Protein AF-A0A497B4B5-F1 (afdb_monomer_lite)

Sequence (231 aa):
MVVVGILRQAQDRSLQPRTARPHSEQTLSSDTMWLGFASYEYMESHELTSSRLVHLLVVPADGRKDELDAWLEESLASAQTNVTTYDVEYREHQEIVRGLVLGFSVVGCITAIVAAIAMATLNYIFFTQRREEFGILHAVGRSRLWLILRTMKETGSMITVAWLAGAVICCIGLICFQTLVFAPKGLSLNFFNPVPWALTFLIPLAVVVTSTGTIGRMLSRLDPVSIVERR

Foldseek 3Di:
DKWKDFDPPDPDDDDDDDDDDDDPPPPPDPPDRDIDIDDPVVCVVPPPPPPDDTGGDDDDDPPCLVVVLVCCCPPPDDPVDDDDHPVVVVVVVVVVVVVVLVVLLVVLVVLLVVLLVVLLVVLVVVCVVCVVVVLVVVVVVDDPVVVLVVVLVVVLVVLVVVLVVVVVVVVVVVVVCCVPPQVVVVHDDDPPPCSVVVSSVVRSVSNSVSNVVSVVVVVVPPDVVVSVVVD

pLDDT: mean 72.35, std 17.32, range [27.59, 93.81]

Secondary structure (DSSP, 8-state):
-EEEEE-----------------------TTS--EEEEEHHHHHHHSTT-----EEE--PPTT-HHHHHHHIIIII-BTTB----HHHHHHHHHHHHHHHHHHHHHHHHHHHHHHHHHHHHHHHHHHHHTHHHHHHHHHTT--HHHHHHHHHHHHHHHHHHHHHHHHHHHHHHHHHHIIIIIGGGT----TT-HHHHHHHHHHHHHHHHHHHHHHHHHHHT--HHHHHTT-

Structure (mmCIF, N/CA/C/O backbone):
data_AF-A0A497B4B5-F1
#
_entry.id   AF-A0A497B4B5-F1
#
loop_
_atom_site.group_PDB
_atom_site.id
_atom_site.type_symbol
_atom_site.label_atom_id
_atom_site.label_alt_id
_atom_site.label_comp_id
_atom_site.label_asym_id
_atom_site.label_entity_id
_atom_site.label_seq_id
_atom_site.pdbx_PDB_ins_code
_atom_site.Cartn_x
_atom_site.Cartn_y
_atom_site.Cartn_z
_atom_site.occupancy
_atom_site.B_iso_or_equiv
_atom_site.auth_seq_id
_atom_site.auth_comp_id
_atom_site.auth_asym_id
_atom_site.auth_atom_id
_atom_site.pdbx_PDB_model_num
ATOM 1 N N . MET A 1 1 ? 26.518 -6.499 -33.830 1.00 38.16 1 MET A N 1
ATOM 2 C CA . MET A 1 1 ? 26.055 -5.319 -33.069 1.00 38.16 1 MET A CA 1
ATOM 3 C C . MET A 1 1 ? 24.823 -4.792 -33.790 1.00 38.16 1 MET A C 1
ATOM 5 O O . MET A 1 1 ? 24.913 -4.588 -34.993 1.00 38.16 1 MET A O 1
ATOM 9 N N . VAL A 1 2 ? 23.660 -4.727 -33.139 1.00 27.59 2 VAL A N 1
ATOM 10 C CA . VAL A 1 2 ? 22.391 -4.379 -33.807 1.00 27.59 2 VAL A CA 1
ATOM 11 C C . VAL A 1 2 ? 22.072 -2.924 -33.486 1.00 27.59 2 VAL A C 1
ATOM 13 O O . VAL A 1 2 ? 21.901 -2.584 -32.319 1.00 27.59 2 VAL A O 1
ATOM 16 N N . VAL A 1 3 ? 22.022 -2.057 -34.499 1.00 38.12 3 VAL A N 1
ATOM 17 C CA . VAL A 1 3 ? 21.727 -0.633 -34.298 1.00 38.12 3 VAL A CA 1
ATOM 18 C C . VAL A 1 3 ? 20.221 -0.404 -34.399 1.00 38.12 3 VAL A C 1
ATOM 20 O O . VAL A 1 3 ? 19.568 -0.931 -35.304 1.00 38.12 3 VAL A O 1
ATOM 23 N N . VAL A 1 4 ? 19.664 0.362 -33.458 1.00 37.91 4 VAL A N 1
ATOM 24 C CA . VAL A 1 4 ? 18.225 0.637 -33.359 1.00 37.91 4 VAL A CA 1
ATOM 25 C C . VAL A 1 4 ? 17.988 2.116 -33.652 1.00 37.91 4 VAL A C 1
ATOM 27 O O . VAL A 1 4 ? 18.188 2.971 -32.798 1.00 37.91 4 VAL A O 1
ATOM 30 N N . GLY A 1 5 ? 17.542 2.440 -34.863 1.00 37.81 5 GLY A N 1
ATOM 31 C CA . GLY A 1 5 ? 17.155 3.806 -35.221 1.00 37.81 5 GLY A CA 1
ATOM 32 C C . GLY A 1 5 ? 15.659 4.029 -35.006 1.00 37.81 5 GLY A C 1
ATOM 33 O O . GLY A 1 5 ? 14.847 3.461 -35.734 1.00 37.81 5 GLY A O 1
ATOM 34 N N . ILE A 1 6 ? 15.265 4.880 -34.051 1.00 36.69 6 ILE A N 1
ATOM 35 C CA . ILE A 1 6 ? 13.876 5.364 -33.966 1.00 36.69 6 ILE A CA 1
ATOM 36 C C . ILE A 1 6 ? 13.700 6.463 -35.019 1.00 36.69 6 ILE A C 1
ATOM 38 O O . ILE A 1 6 ? 14.088 7.615 -34.821 1.00 36.69 6 ILE A O 1
ATOM 42 N N . LEU A 1 7 ? 13.110 6.112 -36.162 1.00 36.84 7 LEU A N 1
ATOM 43 C CA . LEU A 1 7 ? 12.739 7.075 -37.196 1.00 36.84 7 LEU A CA 1
ATOM 44 C C . LEU A 1 7 ? 11.483 7.841 -36.763 1.00 36.84 7 LEU A C 1
ATOM 46 O O . LEU A 1 7 ? 10.359 7.470 -37.090 1.00 36.84 7 LEU A O 1
ATOM 50 N N . ARG A 1 8 ? 11.665 8.958 -36.051 1.00 34.62 8 ARG A N 1
ATOM 51 C CA . ARG A 1 8 ? 10.618 9.982 -35.952 1.00 34.62 8 ARG A CA 1
ATOM 52 C C . ARG A 1 8 ? 10.699 10.840 -37.208 1.00 34.62 8 ARG A C 1
ATOM 54 O O . ARG A 1 8 ? 11.586 11.681 -37.329 1.00 34.62 8 ARG A O 1
ATOM 61 N N . GLN A 1 9 ? 9.807 10.597 -38.166 1.00 35.56 9 GLN A N 1
ATOM 62 C CA . GLN A 1 9 ? 9.743 11.389 -39.389 1.00 35.56 9 GLN A CA 1
ATOM 63 C C . GLN A 1 9 ? 9.319 12.819 -39.022 1.00 35.56 9 GLN A C 1
ATOM 65 O O . GLN A 1 9 ? 8.149 13.099 -38.768 1.00 35.56 9 GLN A O 1
ATOM 70 N N . ALA A 1 10 ? 10.299 13.717 -38.918 1.00 33.41 10 ALA A N 1
ATOM 71 C CA . ALA A 1 10 ? 10.053 15.142 -38.805 1.00 33.41 10 ALA A CA 1
ATOM 72 C C . ALA A 1 10 ? 9.329 15.586 -40.079 1.00 33.41 10 ALA A C 1
ATOM 74 O O . ALA A 1 10 ? 9.828 15.424 -41.192 1.00 33.41 10 ALA A O 1
ATOM 75 N N . GLN A 1 11 ? 8.113 16.084 -39.891 1.00 39.41 11 GLN A N 1
ATOM 76 C CA . GLN A 1 11 ? 7.273 16.644 -40.932 1.00 39.41 11 GLN A CA 1
ATOM 77 C C . GLN A 1 11 ? 7.898 17.955 -41.411 1.00 39.41 11 GLN A C 1
ATOM 79 O O . GLN A 1 11 ? 7.561 19.023 -40.901 1.00 39.41 11 GLN A O 1
ATOM 84 N N . ASP A 1 12 ? 8.825 17.870 -42.365 1.00 31.39 12 ASP A N 1
ATOM 85 C CA . ASP A 1 12 ? 9.337 19.053 -43.040 1.00 31.39 12 ASP A CA 1
ATOM 86 C C . ASP A 1 12 ? 8.385 19.442 -44.173 1.00 31.39 12 ASP A C 1
ATOM 88 O O . ASP A 1 12 ? 8.106 18.697 -45.117 1.00 31.39 12 ASP A O 1
ATOM 92 N N . ARG A 1 13 ? 7.792 20.615 -43.997 1.00 41.09 13 ARG A N 1
ATOM 93 C CA . ARG A 1 13 ? 6.735 21.173 -44.824 1.00 41.09 13 ARG A CA 1
ATOM 94 C C . ARG A 1 13 ? 7.384 22.189 -45.750 1.00 41.09 13 ARG A C 1
ATOM 96 O O . ARG A 1 13 ? 7.339 23.366 -45.428 1.00 41.09 13 ARG A O 1
ATOM 103 N N . SER A 1 14 ? 7.963 21.769 -46.877 1.00 34.44 14 SER A N 1
ATOM 104 C CA . SER A 1 14 ? 8.030 22.571 -48.119 1.00 34.44 14 SER A CA 1
ATOM 105 C C . SER A 1 14 ? 8.940 21.953 -49.191 1.00 34.44 14 SER A C 1
ATOM 107 O O . SER A 1 14 ? 10.155 22.019 -49.094 1.00 34.44 14 SER A O 1
ATOM 109 N N . LEU A 1 15 ? 8.335 21.415 -50.258 1.00 33.16 15 LEU A N 1
ATOM 110 C CA . LEU A 1 15 ? 8.570 21.746 -51.680 1.00 33.16 15 LEU A CA 1
ATOM 111 C C . LEU A 1 15 ? 8.181 20.568 -52.590 1.00 33.16 15 LEU A C 1
ATOM 113 O O . LEU A 1 15 ? 8.332 19.399 -52.258 1.00 33.16 15 LEU A O 1
ATOM 117 N N . GLN A 1 16 ? 7.567 20.927 -53.711 1.00 36.34 16 GLN A N 1
ATOM 118 C CA . GLN A 1 16 ? 6.648 20.124 -54.518 1.00 36.34 16 GLN A CA 1
ATOM 119 C C . GLN A 1 16 ? 7.358 19.501 -55.759 1.00 36.34 16 GLN A C 1
ATOM 121 O O . GLN A 1 16 ? 8.578 19.593 -55.870 1.00 36.34 16 GLN A O 1
ATOM 126 N N . PRO A 1 17 ? 6.649 18.808 -56.672 1.00 40.41 17 PRO A N 1
ATOM 127 C CA . PRO A 1 17 ? 6.815 17.389 -56.971 1.00 40.41 17 PRO A CA 1
ATOM 128 C C . PRO A 1 17 ? 7.736 17.102 -58.172 1.00 40.41 17 PRO A C 1
ATOM 130 O O . PRO A 1 17 ? 7.763 17.847 -59.151 1.00 40.41 17 PRO A O 1
ATOM 133 N N . ARG A 1 18 ? 8.407 15.943 -58.167 1.00 31.89 18 ARG A N 1
ATOM 134 C CA . ARG A 1 18 ? 9.009 15.372 -59.381 1.00 31.89 18 ARG A CA 1
ATOM 135 C C . ARG A 1 18 ? 8.320 14.052 -59.712 1.00 31.89 18 ARG A C 1
ATOM 137 O O . ARG A 1 18 ? 8.337 13.106 -58.938 1.00 31.89 18 ARG A O 1
ATOM 144 N N . THR A 1 19 ? 7.671 14.043 -60.868 1.00 43.50 19 THR A N 1
ATOM 145 C CA . THR A 1 19 ? 6.906 12.946 -61.465 1.00 43.50 19 THR A CA 1
ATOM 146 C C . THR A 1 19 ? 7.701 11.638 -61.530 1.00 43.50 19 THR A C 1
ATOM 148 O O . THR A 1 19 ? 8.627 11.530 -62.336 1.00 43.50 19 THR A O 1
ATOM 151 N N . ALA A 1 20 ? 7.302 10.627 -60.754 1.00 34.09 20 ALA A N 1
ATOM 152 C CA . ALA A 1 20 ? 7.687 9.234 -60.974 1.00 34.09 20 ALA A CA 1
ATOM 153 C C . ALA A 1 20 ? 6.621 8.264 -60.418 1.00 34.09 20 ALA A C 1
ATOM 155 O O . ALA A 1 20 ? 6.165 8.411 -59.296 1.00 34.09 20 ALA A O 1
ATOM 156 N N . ARG A 1 21 ? 6.229 7.337 -61.303 1.00 32.56 21 ARG A N 1
ATOM 157 C CA . ARG A 1 21 ? 5.388 6.117 -61.244 1.00 32.56 21 ARG A CA 1
ATOM 158 C C . ARG A 1 21 ? 4.720 5.681 -59.917 1.00 32.56 21 ARG A C 1
ATOM 160 O O . ARG A 1 21 ? 5.359 5.700 -58.874 1.00 32.56 21 ARG A O 1
ATOM 167 N N . PRO A 1 22 ? 3.490 5.120 -59.983 1.00 31.25 22 PRO A N 1
ATOM 168 C CA . PRO A 1 22 ? 2.760 4.647 -58.816 1.00 31.25 22 PRO A CA 1
ATOM 169 C C . PRO A 1 22 ? 3.276 3.262 -58.414 1.00 31.25 22 PRO A C 1
ATOM 171 O O . PRO A 1 22 ? 2.700 2.238 -58.778 1.00 31.25 22 PRO A O 1
ATOM 174 N N . HIS A 1 23 ? 4.378 3.210 -57.672 1.00 36.00 23 HIS A N 1
ATOM 175 C CA . HIS A 1 23 ? 4.516 2.127 -56.710 1.00 36.00 23 HIS A CA 1
ATOM 176 C C . HIS A 1 23 ? 3.705 2.526 -55.487 1.00 36.00 23 HIS A C 1
ATOM 178 O O . HIS A 1 23 ? 3.762 3.666 -55.038 1.00 36.00 23 HIS A O 1
ATOM 184 N N . SER A 1 24 ? 2.871 1.602 -55.030 1.00 34.31 24 SER A N 1
ATOM 185 C CA . SER A 1 24 ? 2.049 1.699 -53.835 1.00 34.31 24 SER A CA 1
ATOM 186 C C . SER A 1 24 ? 2.930 1.928 -52.606 1.00 34.31 24 SER A C 1
ATOM 188 O O . SER A 1 24 ? 3.231 0.994 -51.867 1.00 34.31 24 SER A O 1
ATOM 190 N N . GLU A 1 25 ? 3.371 3.164 -52.402 1.00 37.56 25 GLU A N 1
ATOM 191 C CA . GLU A 1 25 ? 3.880 3.618 -51.122 1.00 37.56 25 GLU A CA 1
ATOM 192 C C . GLU A 1 25 ? 2.676 3.647 -50.191 1.00 37.56 25 GLU A C 1
ATOM 194 O O . GLU A 1 25 ? 1.845 4.556 -50.213 1.00 37.56 25 GLU A O 1
ATOM 199 N N . GLN A 1 26 ? 2.538 2.571 -49.417 1.00 40.19 26 GLN A N 1
ATOM 200 C CA . GLN A 1 26 ? 1.780 2.604 -48.183 1.00 40.19 26 GLN A CA 1
ATOM 201 C C . GLN A 1 26 ? 2.354 3.764 -47.374 1.00 40.19 26 GLN A C 1
ATOM 203 O O . GLN A 1 26 ? 3.423 3.647 -46.782 1.00 40.19 26 GLN A O 1
ATOM 208 N N . THR A 1 27 ? 1.672 4.906 -47.398 1.00 39.84 27 THR A N 1
ATOM 209 C CA . THR A 1 27 ? 1.919 6.003 -46.472 1.00 39.84 27 THR A CA 1
ATOM 210 C C . THR A 1 27 ? 1.763 5.424 -45.074 1.00 39.84 27 THR A C 1
ATOM 212 O O . THR A 1 27 ? 0.648 5.133 -44.636 1.00 39.84 27 THR A O 1
ATOM 215 N N . LEU A 1 28 ? 2.902 5.147 -44.441 1.00 48.19 28 LEU A N 1
ATOM 216 C CA . LEU A 1 28 ? 2.999 4.533 -43.128 1.00 48.19 28 LEU A CA 1
ATOM 217 C C . LEU A 1 28 ? 2.221 5.412 -42.149 1.00 48.19 28 LEU A C 1
ATOM 219 O O . LEU A 1 28 ? 2.520 6.593 -41.985 1.00 48.19 28 LEU A O 1
ATOM 223 N N . SER A 1 29 ? 1.177 4.833 -41.555 1.00 43.72 29 SER A N 1
ATOM 224 C CA . SER A 1 29 ? 0.346 5.496 -40.556 1.00 43.72 29 SER A CA 1
ATOM 225 C C . SER A 1 29 ? 1.224 6.031 -39.426 1.00 43.72 29 SER A C 1
ATOM 227 O O . SER A 1 29 ? 2.002 5.282 -38.832 1.00 43.72 29 SER A O 1
ATOM 229 N N . SER A 1 30 ? 1.064 7.316 -39.108 1.00 52.69 30 SER A N 1
ATOM 230 C CA . SER A 1 30 ? 1.748 8.025 -38.018 1.00 52.69 30 SER A CA 1
ATOM 231 C C . SER A 1 30 ? 1.469 7.432 -36.631 1.00 52.69 30 SER A C 1
ATOM 233 O O . SER A 1 30 ? 2.117 7.816 -35.661 1.00 52.69 30 SER A O 1
ATOM 235 N N . ASP A 1 31 ? 0.485 6.536 -36.539 1.00 52.41 31 ASP A N 1
ATOM 236 C CA . ASP A 1 31 ? -0.000 5.920 -35.303 1.00 52.41 31 ASP A CA 1
ATOM 237 C C . ASP A 1 31 ? 0.703 4.587 -34.980 1.00 52.41 31 ASP A C 1
ATOM 239 O O . ASP A 1 31 ? 0.439 3.950 -33.965 1.00 52.41 31 ASP A O 1
ATOM 243 N N . THR A 1 32 ? 1.610 4.128 -35.848 1.00 53.66 32 THR A N 1
ATOM 244 C CA . THR A 1 32 ? 2.363 2.882 -35.657 1.00 53.66 32 THR A CA 1
ATOM 245 C C . THR A 1 32 ? 3.840 3.206 -35.465 1.00 53.66 32 THR A C 1
ATOM 247 O O . THR A 1 32 ? 4.477 3.797 -36.333 1.00 53.66 32 THR A O 1
ATOM 250 N N . MET A 1 33 ? 4.399 2.848 -34.307 1.00 51.53 33 MET A N 1
ATOM 251 C CA . MET A 1 33 ? 5.832 2.988 -34.048 1.00 51.53 33 MET A CA 1
ATOM 252 C C . MET A 1 33 ? 6.587 1.926 -34.854 1.00 51.53 33 MET A C 1
ATOM 254 O O . MET A 1 33 ? 6.496 0.735 -34.562 1.00 51.53 33 MET A O 1
ATOM 258 N N . TRP A 1 34 ? 7.320 2.356 -35.879 1.00 60.38 34 TRP A N 1
ATOM 259 C CA . TRP A 1 34 ? 8.131 1.471 -36.712 1.00 60.38 34 TRP A CA 1
ATOM 260 C C . TRP A 1 34 ? 9.546 1.385 -36.142 1.00 60.38 34 TRP A C 1
ATOM 262 O O . TRP A 1 34 ? 10.266 2.383 -36.084 1.00 60.38 34 TRP A O 1
ATOM 272 N N . LEU A 1 35 ? 9.935 0.187 -35.704 1.00 66.56 35 LEU A N 1
ATOM 273 C CA . LEU A 1 35 ? 11.291 -0.108 -35.256 1.00 66.56 35 LEU A CA 1
ATOM 274 C C . LEU A 1 35 ? 12.086 -0.674 -36.437 1.00 66.56 35 LEU A C 1
ATOM 276 O O . LEU A 1 35 ? 11.752 -1.739 -36.957 1.00 66.56 35 LEU A O 1
ATOM 280 N N . GLY A 1 36 ? 13.113 0.053 -36.875 1.00 68.44 36 GLY A N 1
ATOM 281 C CA . GLY A 1 36 ? 14.021 -0.381 -37.932 1.00 68.44 36 GLY A CA 1
ATOM 282 C C . GLY A 1 36 ? 15.353 -0.841 -37.351 1.00 68.44 36 GLY A C 1
ATOM 283 O O . GLY A 1 36 ? 15.940 -0.146 -36.521 1.00 68.44 36 GLY A O 1
ATOM 284 N N . PHE A 1 37 ? 15.837 -1.994 -37.809 1.00 70.12 37 PHE A N 1
ATOM 285 C CA . PHE A 1 37 ? 17.176 -2.476 -37.490 1.00 70.12 37 PHE A CA 1
ATOM 286 C C . PHE A 1 37 ? 18.086 -2.266 -38.691 1.00 70.12 37 PHE A C 1
ATOM 288 O O . PHE A 1 37 ? 17.753 -2.670 -39.806 1.00 70.12 37 PHE A O 1
ATOM 295 N N . ALA A 1 38 ? 19.242 -1.661 -38.449 1.00 73.06 38 ALA A N 1
ATOM 296 C CA . ALA A 1 38 ? 20.308 -1.556 -39.431 1.00 73.06 38 ALA A CA 1
ATOM 297 C C . ALA A 1 38 ? 21.587 -2.158 -38.847 1.00 73.06 38 ALA A C 1
ATOM 299 O O . ALA A 1 38 ? 21.824 -2.109 -37.635 1.00 73.06 38 ALA A O 1
ATOM 300 N N . SER A 1 39 ? 22.403 -2.761 -39.711 1.00 71.69 39 SER A N 1
ATOM 301 C CA . SER A 1 39 ? 23.728 -3.201 -39.295 1.00 71.69 39 SER A CA 1
ATOM 302 C C . SER A 1 39 ? 24.631 -1.985 -39.099 1.00 71.69 39 SER A C 1
ATOM 304 O O . SER A 1 39 ? 24.426 -0.932 -39.712 1.00 71.69 39 SER A O 1
ATOM 306 N N . TYR A 1 40 ? 25.631 -2.127 -38.233 1.00 71.81 40 TYR A N 1
ATOM 307 C CA . TYR A 1 40 ? 26.586 -1.053 -37.984 1.00 71.81 40 TYR A CA 1
ATOM 308 C C . TYR A 1 40 ? 27.345 -0.683 -39.265 1.00 71.81 40 TYR A C 1
ATOM 310 O O . TYR A 1 40 ? 27.465 0.492 -39.592 1.00 71.81 40 TYR A O 1
ATOM 318 N N . GLU A 1 41 ? 27.748 -1.686 -40.044 1.00 77.75 41 GLU A N 1
ATOM 319 C CA . GLU A 1 41 ? 28.496 -1.525 -41.295 1.00 77.75 41 GLU A CA 1
ATOM 320 C C . GLU A 1 41 ? 27.679 -0.768 -42.354 1.00 77.75 41 GLU A C 1
ATOM 322 O O . GLU A 1 41 ? 28.213 0.016 -43.142 1.00 77.75 41 GLU A O 1
ATOM 327 N N . TYR A 1 42 ? 26.357 -0.973 -42.370 1.00 77.62 42 TYR A N 1
ATOM 328 C CA . TYR A 1 42 ? 25.458 -0.230 -43.247 1.00 77.62 42 TYR A CA 1
ATOM 329 C C . TYR A 1 42 ? 25.392 1.249 -42.855 1.00 77.62 42 TYR A C 1
ATOM 331 O O . TYR A 1 42 ? 25.508 2.125 -43.712 1.00 77.62 42 TYR A O 1
ATOM 339 N N . MET A 1 43 ? 25.256 1.535 -41.559 1.00 75.56 43 MET A N 1
ATOM 340 C CA . MET A 1 43 ? 25.214 2.912 -41.062 1.00 75.56 43 MET A CA 1
ATOM 341 C C . MET A 1 43 ? 26.541 3.639 -41.258 1.00 75.56 43 MET A C 1
ATOM 343 O O . MET A 1 43 ? 26.552 4.798 -41.668 1.00 75.56 43 MET A O 1
ATOM 347 N N . GLU A 1 44 ? 27.651 2.947 -41.027 1.00 75.00 44 GLU A N 1
ATOM 348 C CA . GLU A 1 44 ? 28.990 3.469 -41.274 1.00 75.00 44 GLU A CA 1
ATOM 349 C C . GLU A 1 44 ? 29.205 3.772 -42.765 1.00 75.00 44 GLU A C 1
ATOM 351 O O . GLU A 1 44 ? 29.748 4.805 -43.126 1.00 75.00 44 GLU A O 1
ATOM 356 N N . SER A 1 45 ? 28.725 2.932 -43.680 1.00 77.38 45 SER A N 1
ATOM 357 C CA . SER A 1 45 ? 28.932 3.186 -45.113 1.00 77.38 45 SER A CA 1
ATOM 358 C C . SER A 1 45 ? 28.006 4.252 -45.715 1.00 77.38 45 SER A C 1
ATOM 360 O O . SER A 1 45 ? 28.390 4.880 -46.702 1.00 77.38 45 SER A O 1
ATOM 362 N N . HIS A 1 46 ? 26.808 4.465 -45.158 1.00 73.06 46 HIS A N 1
ATOM 363 C CA . HIS A 1 46 ? 25.765 5.275 -45.812 1.00 73.06 46 HIS A CA 1
ATOM 364 C C . HIS A 1 46 ? 25.285 6.500 -45.019 1.00 73.06 46 HIS A C 1
ATOM 366 O O . HIS A 1 46 ? 24.762 7.430 -45.626 1.00 73.06 46 HIS A O 1
ATOM 372 N N . GLU A 1 47 ? 25.459 6.545 -43.695 1.00 68.19 47 GLU A N 1
ATOM 373 C CA . GLU A 1 47 ? 24.813 7.553 -42.832 1.00 68.19 47 GLU A CA 1
ATOM 374 C C . GLU A 1 47 ? 25.806 8.403 -42.011 1.00 68.19 47 GLU A C 1
ATOM 376 O O . GLU A 1 47 ? 25.379 9.261 -41.241 1.00 68.19 47 GLU A O 1
ATOM 381 N N . LEU A 1 48 ? 27.127 8.253 -42.201 1.00 58.28 48 LEU A N 1
ATOM 382 C CA . LEU A 1 48 ? 28.165 8.980 -41.436 1.00 58.28 48 LEU A CA 1
ATOM 383 C C . LEU A 1 48 ? 28.077 10.517 -41.496 1.00 58.28 48 LEU A C 1
ATOM 385 O O . LEU A 1 48 ? 28.623 11.196 -40.630 1.00 58.28 48 LEU A O 1
ATOM 389 N N . THR A 1 49 ? 27.423 11.086 -42.512 1.00 56.72 49 THR A N 1
ATOM 390 C CA . THR A 1 49 ? 27.263 12.547 -42.684 1.00 56.72 49 THR A CA 1
ATOM 391 C C . THR A 1 49 ? 25.895 13.071 -42.247 1.00 56.72 49 THR A C 1
ATOM 393 O O . THR A 1 49 ? 25.650 14.277 -42.286 1.00 56.72 49 THR A O 1
ATOM 396 N N . SER A 1 50 ? 25.000 12.189 -41.806 1.00 59.78 50 SER A N 1
ATOM 397 C CA . SER A 1 50 ? 23.657 12.542 -41.361 1.00 59.78 50 SER A CA 1
ATOM 398 C C . SER A 1 50 ? 23.713 13.012 -39.906 1.00 59.78 50 SER A C 1
ATOM 400 O O . SER A 1 50 ? 24.061 12.245 -39.013 1.00 59.78 50 SER A O 1
ATOM 402 N N . SER A 1 51 ? 23.361 14.271 -39.625 1.00 58.59 51 SER A N 1
ATOM 403 C CA . SER A 1 51 ? 23.329 14.840 -38.260 1.00 58.59 51 SER A CA 1
ATOM 404 C C . SER A 1 51 ? 22.161 14.313 -37.405 1.00 58.59 51 SER A C 1
ATOM 406 O O . SER A 1 51 ? 21.542 15.060 -36.646 1.00 58.59 51 SER A O 1
ATOM 408 N N . ARG A 1 52 ? 21.793 13.038 -37.565 1.00 64.69 52 ARG A N 1
ATOM 409 C CA . ARG A 1 52 ? 20.688 12.406 -36.842 1.00 64.69 52 ARG A CA 1
ATOM 410 C C . ARG A 1 52 ? 21.191 11.774 -35.552 1.00 64.69 52 ARG A C 1
ATOM 412 O O . ARG A 1 52 ? 22.250 11.161 -35.508 1.00 64.69 52 ARG A O 1
ATOM 419 N N . LEU A 1 53 ? 20.380 11.892 -34.505 1.00 61.53 53 LEU A N 1
ATOM 420 C CA . LEU A 1 53 ? 20.560 11.158 -33.256 1.00 61.53 53 LEU A CA 1
ATOM 421 C C . LEU A 1 53 ? 20.435 9.653 -33.532 1.00 61.53 53 LEU A C 1
ATOM 423 O O . LEU A 1 53 ? 19.345 9.156 -33.820 1.00 61.53 53 LEU A O 1
ATOM 427 N N . VAL A 1 54 ? 21.554 8.937 -33.447 1.00 69.06 54 VAL A N 1
ATOM 428 C CA . VAL A 1 54 ? 21.602 7.476 -33.558 1.00 69.06 54 VAL A CA 1
ATOM 429 C C . VAL A 1 54 ? 21.517 6.875 -32.162 1.00 69.06 54 VAL A C 1
ATOM 431 O O . VAL A 1 54 ? 22.265 7.272 -31.274 1.00 69.06 54 VAL A O 1
ATOM 434 N N . HIS A 1 55 ? 20.621 5.907 -31.975 1.00 72.44 55 HIS A N 1
ATOM 435 C CA . HIS A 1 55 ? 20.585 5.095 -30.762 1.00 72.44 55 HIS A CA 1
ATOM 436 C C . HIS A 1 55 ? 21.241 3.745 -31.065 1.00 72.44 55 HIS A C 1
ATOM 438 O O . HIS A 1 55 ? 20.906 3.072 -32.043 1.00 72.44 55 HIS A O 1
ATOM 444 N N . LEU A 1 56 ? 22.211 3.355 -30.244 1.00 74.50 56 LEU A N 1
ATOM 445 C CA . LEU A 1 56 ? 22.929 2.098 -30.403 1.00 74.50 56 LEU A CA 1
ATOM 446 C C . LEU A 1 56 ? 22.569 1.160 -29.256 1.00 74.50 56 LEU A C 1
ATOM 448 O O . LEU A 1 56 ? 22.773 1.498 -28.095 1.00 74.50 56 LEU A O 1
ATOM 452 N N . LEU A 1 57 ? 22.062 -0.028 -29.591 1.00 81.69 57 LEU A N 1
ATOM 453 C CA . LEU A 1 57 ? 21.866 -1.095 -28.621 1.00 81.69 57 LEU A CA 1
ATOM 454 C C . LEU A 1 57 ? 23.101 -1.998 -28.630 1.00 81.69 57 LEU A C 1
ATOM 456 O O . LEU A 1 57 ? 23.377 -2.698 -29.609 1.00 81.69 57 LEU A O 1
ATOM 460 N N . VAL A 1 58 ? 23.848 -1.986 -27.531 1.00 82.25 58 VAL A N 1
ATOM 461 C CA . VAL A 1 58 ? 25.017 -2.849 -27.349 1.00 82.25 58 VAL A CA 1
ATOM 462 C C . VAL A 1 58 ? 24.625 -4.001 -26.432 1.00 82.25 58 VAL A C 1
ATOM 464 O O . VAL A 1 58 ? 24.050 -3.788 -25.370 1.00 82.25 58 VAL A O 1
ATOM 467 N N . VAL A 1 59 ? 24.910 -5.230 -26.860 1.00 83.88 59 VAL A N 1
ATOM 468 C CA . VAL A 1 59 ? 24.644 -6.443 -26.078 1.00 83.88 59 VAL A CA 1
ATOM 469 C C . VAL A 1 59 ? 25.990 -7.061 -25.696 1.00 83.88 59 VAL A C 1
ATOM 471 O O . VAL A 1 59 ? 26.784 -7.342 -26.602 1.00 83.88 59 VAL A O 1
ATOM 474 N N . PRO A 1 60 ? 26.280 -7.255 -24.397 1.00 86.38 60 PRO A N 1
ATOM 475 C CA . PRO A 1 60 ? 27.523 -7.878 -23.961 1.00 86.38 60 PRO A CA 1
ATOM 476 C C . PRO A 1 60 ? 27.578 -9.351 -24.371 1.00 86.38 60 PRO A C 1
ATOM 478 O O . PRO A 1 60 ? 26.555 -10.020 -24.497 1.00 86.38 60 PRO A O 1
ATOM 481 N N . ALA A 1 61 ? 28.795 -9.871 -24.539 1.00 86.94 61 ALA A N 1
ATOM 482 C CA . ALA A 1 61 ? 28.989 -11.318 -24.585 1.00 86.94 61 ALA A CA 1
ATOM 483 C C . ALA A 1 61 ? 28.787 -11.916 -23.184 1.00 86.94 61 ALA A C 1
ATOM 485 O O . ALA A 1 61 ? 29.005 -11.223 -22.184 1.00 86.94 61 ALA A O 1
ATOM 486 N N . ASP A 1 62 ? 28.411 -13.194 -23.127 1.00 85.94 62 ASP A N 1
ATOM 487 C CA . ASP A 1 62 ? 28.081 -13.892 -21.883 1.00 85.94 62 ASP A CA 1
ATOM 488 C C . ASP A 1 62 ? 29.127 -13.651 -20.782 1.00 85.94 62 ASP A C 1
ATOM 490 O O . ASP A 1 62 ? 30.326 -13.857 -20.975 1.00 85.94 62 ASP A O 1
ATOM 494 N N . GLY A 1 63 ? 28.659 -13.179 -19.623 1.00 86.19 63 GLY A N 1
ATOM 495 C CA . GLY A 1 63 ? 29.484 -12.948 -18.433 1.00 86.19 63 GLY A CA 1
ATOM 496 C C . GLY A 1 63 ? 30.332 -11.671 -18.421 1.00 86.19 63 GLY A C 1
ATOM 497 O O . GLY A 1 63 ? 30.974 -11.416 -17.410 1.00 86.19 63 GLY A O 1
ATOM 498 N N . ARG A 1 64 ? 30.326 -10.845 -19.479 1.00 89.25 64 ARG A N 1
ATOM 499 C CA . ARG A 1 64 ? 31.134 -9.603 -19.563 1.00 89.25 64 ARG A CA 1
ATOM 500 C C . ARG A 1 64 ? 30.308 -8.316 -19.537 1.00 89.25 64 ARG A C 1
ATOM 502 O O . ARG A 1 64 ? 30.684 -7.323 -20.155 1.00 89.25 64 ARG A O 1
ATOM 509 N N . LYS A 1 65 ? 29.148 -8.342 -18.880 1.00 88.06 65 LYS A N 1
ATOM 510 C CA . LYS A 1 65 ? 28.276 -7.166 -18.759 1.00 88.06 65 LYS A CA 1
ATOM 511 C C . LYS A 1 65 ? 28.989 -6.038 -18.009 1.00 88.06 65 LYS A C 1
ATOM 513 O O . LYS A 1 65 ? 29.134 -4.961 -18.560 1.00 88.06 65 LYS A O 1
ATOM 518 N N . ASP A 1 66 ? 29.509 -6.327 -16.819 1.00 87.62 66 ASP A N 1
ATOM 519 C CA . ASP A 1 66 ? 30.108 -5.311 -15.944 1.00 87.62 66 ASP A CA 1
ATOM 520 C C . ASP A 1 66 ? 31.343 -4.645 -16.579 1.00 87.62 66 ASP A C 1
ATOM 522 O O . ASP A 1 66 ? 31.544 -3.441 -16.448 1.00 87.62 66 ASP A O 1
ATOM 526 N N . GLU A 1 67 ? 32.151 -5.416 -17.316 1.00 87.06 67 GLU A N 1
ATOM 527 C CA . GLU A 1 67 ? 33.308 -4.900 -18.063 1.00 87.06 67 GLU A CA 1
ATOM 528 C C . GLU A 1 67 ? 32.889 -3.987 -19.221 1.00 87.06 67 GLU A C 1
ATOM 530 O O . GLU A 1 67 ? 33.511 -2.950 -19.450 1.00 87.06 67 GLU A O 1
ATOM 535 N N . LEU A 1 68 ? 31.839 -4.369 -19.959 1.00 86.19 68 LEU A N 1
ATOM 536 C CA . LEU A 1 68 ? 31.300 -3.554 -21.044 1.00 86.19 68 LEU A CA 1
ATOM 537 C C . LEU A 1 68 ? 30.702 -2.257 -20.499 1.00 86.19 68 LEU A C 1
ATOM 539 O O . LEU A 1 68 ? 30.988 -1.194 -21.039 1.00 86.19 68 LEU A O 1
ATOM 543 N N . ASP A 1 69 ? 29.895 -2.353 -19.448 1.00 88.06 69 ASP A N 1
ATOM 544 C CA . ASP A 1 69 ? 29.226 -1.221 -18.814 1.00 88.06 69 ASP A CA 1
ATOM 545 C C . ASP A 1 69 ? 30.267 -0.204 -18.313 1.00 88.06 69 ASP A C 1
ATOM 547 O O . ASP A 1 69 ? 30.196 0.975 -18.663 1.00 88.06 69 ASP A O 1
ATOM 551 N N . ALA A 1 70 ? 31.312 -0.671 -17.616 1.00 87.38 70 ALA A N 1
ATOM 552 C CA . ALA A 1 70 ? 32.423 0.175 -17.181 1.00 87.38 70 ALA A CA 1
ATOM 553 C C . ALA A 1 70 ? 33.170 0.819 -18.360 1.00 87.38 70 ALA A C 1
ATOM 555 O O . ALA A 1 70 ? 33.481 2.008 -18.322 1.00 87.38 70 ALA A O 1
ATOM 556 N N . TRP A 1 71 ? 33.429 0.066 -19.434 1.00 86.94 71 TRP A N 1
ATOM 557 C CA . TRP A 1 71 ? 34.095 0.604 -20.621 1.00 86.94 71 TRP A CA 1
ATOM 558 C C . TRP A 1 71 ? 33.248 1.662 -21.342 1.00 86.94 71 TRP A C 1
ATOM 560 O O . TRP A 1 71 ? 33.783 2.686 -21.768 1.00 86.94 71 TRP A O 1
ATOM 570 N N . LEU A 1 72 ? 31.936 1.443 -21.464 1.00 86.12 72 LEU A N 1
ATOM 571 C CA . LEU A 1 72 ? 31.006 2.403 -22.062 1.00 86.12 72 LEU A CA 1
ATOM 572 C C . LEU A 1 72 ? 30.953 3.697 -21.236 1.00 86.12 72 LEU A C 1
ATOM 574 O O . LEU A 1 72 ? 31.019 4.790 -21.798 1.00 86.12 72 LEU A O 1
ATOM 578 N N . GLU A 1 73 ? 30.878 3.581 -19.912 1.00 85.06 73 GLU A N 1
ATOM 579 C CA . GLU A 1 73 ? 30.838 4.734 -19.010 1.00 85.06 73 GLU A CA 1
ATOM 580 C C . GLU A 1 73 ? 32.172 5.492 -18.957 1.00 85.06 73 GLU A C 1
ATOM 582 O O . GLU A 1 73 ? 32.173 6.718 -18.941 1.00 85.06 73 GLU A O 1
ATOM 587 N N . GLU A 1 74 ? 33.315 4.804 -18.976 1.00 85.62 74 GLU A N 1
ATOM 588 C CA . GLU A 1 74 ? 34.628 5.452 -18.858 1.00 85.62 74 GLU A CA 1
ATOM 589 C C . GLU A 1 74 ? 35.157 5.989 -20.196 1.00 85.62 74 GLU A C 1
ATOM 591 O O . GLU A 1 74 ? 35.737 7.073 -20.252 1.00 85.62 74 GLU A O 1
ATOM 596 N N . SER A 1 75 ? 34.972 5.239 -21.288 1.00 81.50 75 SER A N 1
ATOM 597 C CA . SER A 1 75 ? 35.607 5.544 -22.581 1.00 81.50 75 SER A CA 1
ATOM 598 C C . SER A 1 75 ? 34.713 6.322 -23.545 1.00 81.50 75 SER A C 1
ATOM 600 O O . SER A 1 75 ? 35.228 7.000 -24.435 1.00 81.50 75 SER A O 1
ATOM 602 N N . LEU A 1 76 ? 33.386 6.204 -23.421 1.00 77.19 76 LEU A N 1
ATOM 603 C CA . LEU A 1 76 ? 32.429 6.742 -24.398 1.00 77.19 76 LEU A CA 1
ATOM 604 C C . LEU A 1 76 ? 31.494 7.809 -23.833 1.00 77.19 76 LEU A C 1
ATOM 606 O O . LEU A 1 76 ? 30.965 8.601 -24.623 1.00 77.19 76 LEU A O 1
ATOM 610 N N . ALA A 1 77 ? 31.294 7.859 -22.512 1.00 75.56 77 ALA A N 1
ATOM 611 C CA . ALA A 1 77 ? 30.513 8.921 -21.893 1.00 75.56 77 ALA A CA 1
ATOM 612 C C . ALA A 1 77 ? 31.230 10.263 -22.101 1.00 75.56 77 ALA A C 1
ATOM 614 O O . ALA A 1 77 ? 32.290 10.542 -21.543 1.00 75.56 77 ALA A O 1
ATOM 615 N N . SER A 1 78 ? 30.655 11.103 -22.954 1.00 73.19 78 SER A N 1
ATOM 616 C CA . SER A 1 78 ? 31.194 12.418 -23.290 1.00 73.19 78 SER A CA 1
ATOM 617 C C . SER A 1 78 ? 30.055 13.423 -23.407 1.00 73.19 78 SER A C 1
ATOM 619 O O . SER A 1 78 ? 28.887 13.049 -23.471 1.00 73.19 78 SER A O 1
ATOM 621 N N . ALA A 1 79 ? 30.371 14.715 -23.515 1.00 62.66 79 ALA A N 1
ATOM 622 C CA . ALA A 1 79 ? 29.354 15.745 -23.742 1.00 62.66 79 ALA A CA 1
ATOM 623 C C . ALA A 1 79 ? 28.542 15.541 -25.043 1.00 62.66 79 ALA A C 1
ATOM 625 O O . ALA A 1 79 ? 27.486 16.152 -25.196 1.00 62.66 79 ALA A O 1
ATOM 626 N N . GLN A 1 80 ? 29.024 14.712 -25.980 1.00 66.31 80 GLN A N 1
ATOM 627 C CA . GLN A 1 80 ? 28.332 14.389 -27.232 1.00 66.31 80 GLN A CA 1
ATOM 628 C C . GLN A 1 80 ? 27.670 12.998 -27.249 1.00 66.31 80 GLN A C 1
ATOM 630 O O . GLN A 1 80 ? 26.856 12.743 -28.136 1.00 66.31 80 GLN A O 1
ATOM 635 N N . THR A 1 81 ? 27.964 12.116 -26.287 1.00 72.19 81 THR A N 1
ATOM 636 C CA . THR A 1 81 ? 27.438 10.740 -26.238 1.00 72.19 81 THR A CA 1
ATOM 637 C C . THR A 1 81 ? 26.800 10.455 -24.887 1.00 72.19 81 THR A C 1
ATOM 639 O O . THR A 1 81 ? 27.492 10.387 -23.873 1.00 72.19 81 THR A O 1
ATOM 642 N N . ASN A 1 82 ? 25.483 10.239 -24.888 1.00 77.88 82 ASN A N 1
ATOM 643 C CA . ASN A 1 82 ? 24.770 9.773 -23.705 1.00 77.88 82 ASN A CA 1
ATOM 644 C C . ASN A 1 82 ? 24.820 8.243 -23.645 1.00 77.88 82 ASN A C 1
ATOM 646 O O . ASN A 1 82 ? 24.345 7.573 -24.564 1.00 77.88 82 ASN A O 1
ATOM 650 N N . VAL A 1 83 ? 25.396 7.710 -22.573 1.00 80.62 83 VAL A N 1
ATOM 651 C CA . VAL A 1 83 ? 25.468 6.272 -22.310 1.00 80.62 83 VAL A CA 1
ATOM 652 C C . VAL A 1 83 ? 24.456 5.952 -21.222 1.00 80.62 83 VAL A C 1
ATOM 654 O O . VAL A 1 83 ? 24.512 6.514 -20.133 1.00 80.62 83 VAL A O 1
ATOM 657 N N . THR A 1 84 ? 23.529 5.050 -21.530 1.00 80.62 84 THR A N 1
ATOM 658 C CA . THR A 1 84 ? 22.513 4.587 -20.588 1.00 80.62 84 THR A CA 1
ATOM 659 C C . THR A 1 84 ? 22.728 3.104 -20.330 1.00 80.62 84 THR A C 1
ATOM 661 O O . THR A 1 84 ? 22.431 2.263 -21.180 1.00 80.62 84 THR A O 1
ATOM 664 N N . THR A 1 85 ? 23.257 2.794 -19.151 1.00 86.19 85 THR A N 1
ATOM 665 C CA . THR A 1 85 ? 23.489 1.425 -18.690 1.00 86.19 85 THR A CA 1
ATOM 666 C C . THR A 1 85 ? 22.245 0.877 -17.993 1.00 86.19 85 THR A C 1
ATOM 668 O O . THR A 1 85 ? 21.537 1.607 -17.295 1.00 86.19 85 THR A O 1
ATOM 671 N N . TYR A 1 86 ? 22.000 -0.432 -18.112 1.00 85.69 86 TYR A N 1
ATOM 672 C CA . TYR A 1 86 ? 20.879 -1.090 -17.429 1.00 85.69 86 TYR A CA 1
ATOM 673 C C . TYR A 1 86 ? 20.902 -0.876 -15.908 1.00 85.69 86 TYR A C 1
ATOM 675 O O . TYR A 1 86 ? 19.853 -0.662 -15.308 1.00 85.69 86 TYR A O 1
ATOM 683 N N . ASP A 1 87 ? 22.078 -0.912 -15.273 1.00 85.06 87 ASP A N 1
ATOM 684 C CA . ASP A 1 87 ? 22.177 -0.767 -13.815 1.00 85.06 87 ASP A CA 1
ATOM 685 C C . ASP A 1 87 ? 21.852 0.647 -13.330 1.00 85.06 87 ASP A C 1
ATOM 687 O O . ASP A 1 87 ? 21.285 0.798 -12.247 1.00 85.06 87 ASP A O 1
ATOM 691 N N . VAL A 1 88 ? 22.173 1.672 -14.124 1.00 83.94 88 VAL A N 1
ATOM 692 C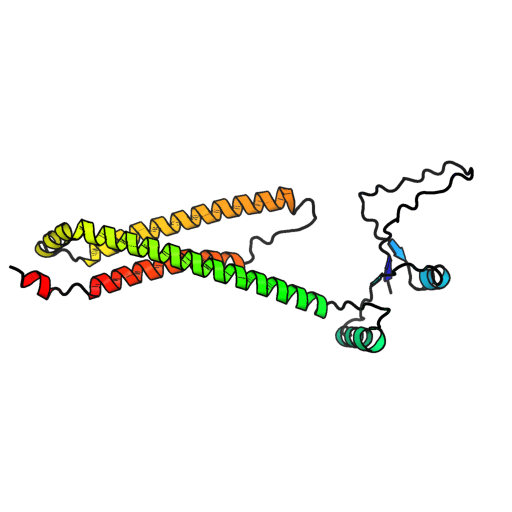 CA . VAL A 1 88 ? 21.832 3.069 -13.820 1.00 83.94 88 VAL A CA 1
ATOM 693 C C . VAL A 1 88 ? 20.318 3.257 -13.892 1.00 83.94 88 VAL A C 1
ATOM 695 O O . VAL A 1 88 ? 19.709 3.652 -12.900 1.00 83.94 88 VAL A O 1
ATOM 698 N N . GLU A 1 89 ? 19.695 2.851 -14.999 1.00 84.56 89 GLU A N 1
ATOM 699 C CA . GLU A 1 89 ? 18.234 2.895 -15.171 1.00 84.56 89 GLU A CA 1
ATOM 700 C C . GLU A 1 89 ? 17.509 2.092 -14.089 1.00 84.56 89 GLU A C 1
ATOM 702 O O . GLU A 1 89 ? 16.548 2.554 -13.470 1.00 84.56 89 GLU A O 1
ATOM 707 N N . TYR A 1 90 ? 17.993 0.883 -13.798 1.00 86.88 90 TYR A N 1
ATOM 708 C CA . TYR A 1 90 ? 17.405 0.048 -12.761 1.00 86.88 90 TYR A CA 1
ATOM 709 C C . TYR A 1 90 ? 17.495 0.716 -11.384 1.00 86.88 90 TYR A C 1
ATOM 711 O O . TYR A 1 90 ? 16.525 0.676 -10.627 1.00 86.88 90 TYR A O 1
ATOM 719 N N . ARG A 1 91 ? 18.621 1.361 -11.050 1.00 87.44 91 ARG A N 1
ATOM 720 C CA . ARG A 1 91 ? 18.784 2.104 -9.790 1.00 87.44 91 ARG A CA 1
ATOM 721 C C . ARG A 1 91 ? 17.835 3.291 -9.697 1.00 87.44 91 ARG A C 1
ATOM 723 O O . ARG A 1 91 ? 17.148 3.408 -8.685 1.00 87.44 91 ARG A O 1
ATOM 730 N N . GLU A 1 92 ? 17.733 4.109 -10.739 1.00 87.69 92 GLU A N 1
ATOM 731 C CA . GLU A 1 92 ? 16.804 5.245 -10.760 1.00 87.69 92 GLU A CA 1
ATOM 732 C C . GLU A 1 92 ? 15.352 4.782 -10.593 1.00 87.69 92 GLU A C 1
ATOM 734 O O . GLU A 1 92 ? 14.606 5.298 -9.753 1.00 87.69 92 GLU A O 1
ATOM 739 N N . HIS A 1 93 ? 14.958 3.727 -11.309 1.00 86.50 93 HIS A N 1
ATOM 740 C CA . HIS A 1 93 ? 13.643 3.117 -11.144 1.00 86.50 93 HIS A CA 1
ATOM 741 C C . HIS A 1 93 ? 13.409 2.601 -9.719 1.00 86.50 93 HIS A C 1
ATOM 743 O O . HIS A 1 93 ? 12.328 2.808 -9.161 1.00 86.50 93 HIS A O 1
ATOM 749 N N . GLN A 1 94 ? 14.402 1.950 -9.107 1.00 89.56 94 GLN A N 1
ATOM 750 C CA . GLN A 1 94 ? 14.314 1.485 -7.720 1.00 89.56 94 GLN A CA 1
ATOM 751 C C . GLN A 1 94 ? 14.162 2.649 -6.736 1.00 89.56 94 GLN A C 1
ATOM 753 O O . GLN A 1 94 ? 13.366 2.552 -5.800 1.00 89.56 94 GLN A O 1
ATOM 758 N N . GLU A 1 95 ? 14.871 3.758 -6.941 1.00 91.31 95 GLU A N 1
ATOM 759 C CA . GLU A 1 95 ? 14.761 4.951 -6.099 1.00 91.31 95 GLU A CA 1
ATOM 760 C C . GLU A 1 95 ? 13.375 5.590 -6.193 1.00 91.31 95 GLU A C 1
ATOM 762 O O . GLU A 1 95 ? 12.755 5.871 -5.161 1.00 91.31 95 GLU A O 1
ATOM 767 N N . ILE A 1 96 ? 12.841 5.731 -7.409 1.00 90.12 96 ILE A N 1
ATOM 768 C CA . ILE A 1 96 ? 11.487 6.248 -7.645 1.00 90.12 96 ILE A CA 1
ATOM 769 C C . ILE A 1 96 ? 10.446 5.347 -6.973 1.00 90.12 96 ILE A C 1
ATOM 771 O O . ILE A 1 96 ? 9.588 5.828 -6.227 1.00 90.12 96 ILE A O 1
ATOM 775 N N . VAL A 1 97 ? 10.527 4.030 -7.192 1.00 88.94 97 VAL A N 1
ATOM 776 C CA . VAL A 1 97 ? 9.597 3.061 -6.592 1.00 88.94 97 VAL A CA 1
ATOM 777 C C . VAL A 1 97 ? 9.691 3.093 -5.068 1.00 88.94 97 VAL A C 1
ATOM 779 O O . VAL A 1 97 ? 8.662 3.114 -4.388 1.00 88.94 97 VAL A O 1
ATOM 782 N N . ARG A 1 98 ? 10.902 3.157 -4.508 1.00 89.81 98 ARG A N 1
ATOM 783 C CA . ARG A 1 98 ? 11.112 3.260 -3.060 1.00 89.81 98 ARG A CA 1
ATOM 784 C C . ARG A 1 98 ? 10.511 4.545 -2.497 1.00 89.81 98 ARG A C 1
ATOM 786 O O . ARG A 1 98 ? 9.840 4.488 -1.466 1.00 89.81 98 ARG A O 1
ATOM 793 N N . GLY A 1 99 ? 10.711 5.679 -3.167 1.00 90.69 99 GLY A N 1
ATOM 794 C CA . GLY A 1 99 ? 10.117 6.962 -2.787 1.00 90.69 99 GLY A CA 1
ATOM 795 C C . GLY A 1 99 ? 8.588 6.908 -2.773 1.00 90.69 99 GLY A C 1
ATOM 796 O O . GLY A 1 99 ? 7.965 7.314 -1.790 1.00 90.69 99 GLY A O 1
ATOM 797 N N . LEU A 1 100 ? 7.981 6.319 -3.808 1.00 90.19 100 LEU A N 1
ATOM 798 C CA . LEU A 1 100 ? 6.532 6.114 -3.887 1.00 90.19 100 LEU A CA 1
A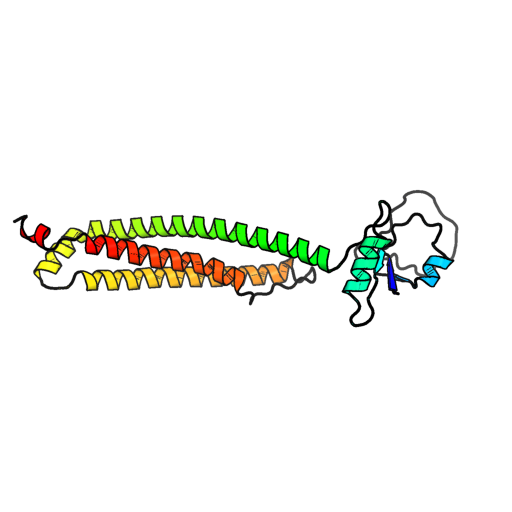TOM 799 C C . LEU A 1 100 ? 6.014 5.231 -2.745 1.00 90.19 100 LEU A C 1
ATOM 801 O O . LEU A 1 100 ? 5.060 5.608 -2.064 1.00 90.19 100 LEU A O 1
ATOM 805 N N . VAL A 1 101 ? 6.654 4.084 -2.495 1.00 88.38 101 VAL A N 1
ATOM 806 C CA . VAL A 1 101 ? 6.264 3.163 -1.413 1.00 88.38 101 VAL A CA 1
ATOM 807 C C . VAL A 1 101 ? 6.362 3.844 -0.048 1.00 88.38 101 VAL A C 1
ATOM 809 O O . VAL A 1 101 ? 5.451 3.701 0.771 1.00 88.38 101 VAL A O 1
ATOM 812 N N . LEU A 1 102 ? 7.420 4.620 0.201 1.00 89.69 102 LEU A N 1
ATOM 813 C CA . LEU A 1 102 ? 7.560 5.396 1.436 1.00 89.69 102 LEU A CA 1
ATOM 814 C C . LEU A 1 102 ? 6.457 6.451 1.573 1.00 89.69 102 LEU A C 1
ATOM 816 O O . LEU A 1 102 ? 5.841 6.547 2.634 1.00 89.69 102 LEU A O 1
ATOM 820 N N . GLY A 1 103 ? 6.153 7.190 0.503 1.00 91.06 103 GLY A N 1
ATOM 821 C CA . GLY A 1 103 ? 5.068 8.174 0.490 1.00 91.06 103 GLY A CA 1
ATOM 822 C C . GLY A 1 103 ? 3.709 7.553 0.826 1.00 91.06 103 GLY A C 1
ATOM 823 O O . GLY A 1 103 ? 3.023 8.016 1.740 1.00 91.06 103 GLY A O 1
ATOM 824 N N . PHE A 1 104 ? 3.347 6.452 0.158 1.00 88.38 104 PHE A N 1
ATOM 825 C CA . PHE A 1 104 ? 2.114 5.716 0.456 1.00 88.38 104 PHE A CA 1
ATOM 826 C C . PHE A 1 104 ? 2.092 5.161 1.882 1.00 88.38 104 PHE A C 1
ATOM 828 O O . PHE A 1 104 ? 1.045 5.187 2.529 1.00 88.38 104 PHE A O 1
ATOM 835 N N . SER A 1 105 ? 3.239 4.715 2.401 1.00 86.44 105 SER A N 1
ATOM 836 C CA . SER A 1 105 ? 3.352 4.226 3.780 1.00 86.44 105 SER A CA 1
ATOM 837 C C . SER A 1 105 ? 3.056 5.327 4.800 1.00 86.44 105 SER A C 1
ATOM 839 O O . SER A 1 105 ? 2.316 5.093 5.753 1.00 86.44 105 SER A O 1
ATOM 841 N N . VAL A 1 106 ? 3.565 6.546 4.591 1.00 90.62 106 VAL A N 1
ATOM 842 C CA . VAL A 1 106 ? 3.301 7.693 5.481 1.00 90.62 106 VAL A CA 1
ATOM 843 C C . VAL A 1 106 ? 1.814 8.047 5.498 1.00 90.62 106 VAL A C 1
ATOM 845 O O . VAL A 1 106 ? 1.224 8.187 6.571 1.00 90.62 106 VAL A O 1
ATOM 848 N N . VAL A 1 107 ? 1.184 8.137 4.325 1.00 90.56 107 VAL A N 1
ATOM 849 C CA . VAL A 1 107 ? -0.262 8.401 4.217 1.00 90.56 107 VAL A CA 1
ATOM 850 C C . VAL A 1 107 ? -1.075 7.275 4.869 1.00 90.56 107 VAL A C 1
ATOM 852 O O . VAL A 1 107 ? -2.029 7.538 5.606 1.00 90.56 107 VAL A O 1
ATOM 855 N N . GLY A 1 108 ? -0.664 6.020 4.667 1.00 87.81 108 GLY A N 1
ATOM 856 C CA . GLY A 1 108 ? -1.238 4.848 5.329 1.00 87.81 108 GLY A CA 1
ATOM 857 C C . GLY A 1 108 ? -1.161 4.934 6.856 1.00 87.81 108 GLY A C 1
ATOM 858 O O . GLY A 1 108 ? -2.150 4.696 7.544 1.00 87.81 108 GLY A O 1
ATOM 859 N N . CYS A 1 109 ? -0.026 5.363 7.408 1.00 86.25 109 CYS A N 1
ATOM 860 C CA . CYS A 1 109 ? 0.128 5.569 8.849 1.00 86.25 109 CYS A CA 1
ATOM 861 C C . CYS A 1 109 ? -0.783 6.683 9.382 1.00 86.25 109 CYS A C 1
ATOM 863 O O . CYS A 1 109 ? -1.430 6.503 10.412 1.00 86.25 109 CYS A O 1
ATOM 865 N N . ILE A 1 110 ? -0.875 7.820 8.685 1.00 89.69 110 ILE A N 1
ATOM 866 C CA . ILE A 1 110 ? -1.741 8.936 9.101 1.00 89.69 110 ILE A CA 1
ATOM 867 C C . ILE A 1 110 ? -3.210 8.498 9.112 1.00 89.69 110 ILE A C 1
ATOM 869 O O . ILE A 1 110 ? -3.918 8.717 10.095 1.00 89.69 110 ILE A O 1
ATOM 873 N N . THR A 1 111 ? -3.665 7.833 8.049 1.00 88.69 111 THR A N 1
ATOM 874 C CA . THR A 1 111 ? -5.042 7.319 7.962 1.00 88.69 111 THR A CA 1
ATOM 875 C C . THR A 1 111 ? -5.328 6.268 9.034 1.00 88.69 111 THR A C 1
ATOM 877 O O . THR A 1 111 ? -6.385 6.320 9.667 1.00 88.69 111 THR A O 1
ATOM 880 N N . ALA A 1 112 ? -4.371 5.380 9.320 1.00 87.25 112 ALA A N 1
ATOM 881 C CA . ALA A 1 112 ? -4.462 4.423 10.417 1.00 87.25 112 ALA A CA 1
ATOM 882 C C . ALA A 1 112 ? -4.608 5.111 11.785 1.00 87.25 112 ALA A C 1
ATOM 884 O O . ALA A 1 112 ? -5.462 4.714 12.576 1.00 87.25 112 ALA A O 1
ATOM 885 N N . ILE A 1 113 ? -3.834 6.169 12.053 1.00 85.06 113 ILE A N 1
ATOM 886 C CA . ILE A 1 113 ? -3.922 6.952 13.297 1.00 85.06 113 ILE A CA 1
ATOM 887 C C . ILE A 1 113 ? -5.300 7.612 13.434 1.00 85.06 113 ILE A C 1
ATOM 889 O O . ILE A 1 113 ? -5.927 7.518 14.490 1.00 85.06 113 ILE A O 1
ATOM 893 N N . VAL A 1 114 ? -5.805 8.244 12.371 1.00 90.31 114 VAL A N 1
ATOM 894 C CA . VAL A 1 114 ? -7.131 8.885 12.381 1.00 90.31 114 VAL A CA 1
ATOM 895 C C . VAL A 1 114 ? -8.234 7.857 12.642 1.00 90.31 114 VAL A C 1
ATOM 897 O O . VAL A 1 114 ? -9.083 8.069 13.511 1.00 90.31 114 VAL A O 1
ATOM 900 N N . ALA A 1 115 ? -8.197 6.715 11.948 1.00 85.94 115 ALA A N 1
ATOM 901 C CA . ALA A 1 115 ? -9.154 5.628 12.150 1.00 85.94 115 ALA A CA 1
ATOM 902 C C . ALA A 1 115 ? -9.087 5.068 13.581 1.00 85.94 115 ALA A C 1
ATOM 904 O O . ALA A 1 115 ? -10.117 4.817 14.210 1.00 85.94 115 ALA A O 1
ATOM 905 N N . ALA A 1 116 ? -7.880 4.927 14.127 1.00 84.62 116 ALA A N 1
ATOM 906 C CA . ALA A 1 116 ? -7.649 4.472 15.488 1.00 84.62 116 ALA A CA 1
ATOM 907 C C . ALA A 1 116 ? -8.226 5.440 16.539 1.00 84.62 116 ALA A C 1
ATOM 909 O O . ALA A 1 116 ? -8.877 4.992 17.484 1.00 84.62 116 ALA A O 1
ATOM 910 N N . ILE A 1 117 ? -8.063 6.758 16.359 1.00 84.75 117 ILE A N 1
ATOM 911 C CA . ILE A 1 117 ? -8.658 7.781 17.240 1.00 84.75 117 ILE A CA 1
ATOM 912 C C . ILE A 1 117 ? -10.189 7.758 17.164 1.00 84.75 117 ILE A C 1
ATOM 914 O O . ILE A 1 117 ? -10.863 7.811 18.200 1.00 84.75 117 ILE A O 1
ATOM 918 N N . ALA A 1 118 ? -10.753 7.651 15.959 1.00 86.19 118 ALA A N 1
ATOM 919 C CA . ALA A 1 118 ? -12.198 7.544 15.778 1.00 86.19 118 ALA A CA 1
ATOM 920 C C . ALA A 1 118 ? -12.750 6.310 16.513 1.00 86.19 118 ALA A C 1
ATOM 922 O O . ALA A 1 118 ? -13.714 6.411 17.275 1.00 86.19 118 ALA A O 1
A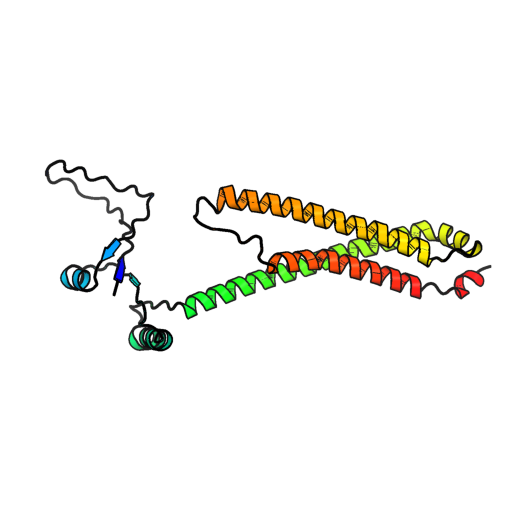TOM 923 N N . MET A 1 119 ? -12.076 5.166 16.369 1.00 82.38 119 MET A N 1
ATOM 924 C CA . MET A 1 119 ? -12.449 3.922 17.041 1.00 82.38 119 MET A CA 1
ATOM 925 C C . MET A 1 119 ? -12.313 4.017 18.566 1.00 82.38 119 MET A C 1
ATOM 927 O O . MET A 1 119 ? -13.197 3.571 19.298 1.00 82.38 119 MET A O 1
ATOM 931 N N . ALA A 1 120 ? -11.245 4.644 19.065 1.00 79.81 120 ALA A N 1
ATOM 932 C CA . ALA A 1 120 ? -11.053 4.893 20.492 1.00 79.81 120 ALA A CA 1
ATOM 933 C C . ALA A 1 120 ? -12.185 5.750 21.079 1.00 79.81 120 ALA A C 1
ATOM 935 O O . ALA A 1 120 ? -12.720 5.436 22.144 1.00 79.81 120 ALA A O 1
ATOM 936 N N . THR A 1 121 ? -12.587 6.797 20.358 1.00 83.12 121 THR A N 1
ATOM 937 C CA . THR A 1 121 ? -13.696 7.677 20.744 1.00 83.12 121 THR A CA 1
ATOM 938 C C . THR A 1 121 ? -15.022 6.920 20.781 1.00 83.12 121 THR A C 1
ATOM 940 O O . THR A 1 121 ? -15.759 7.018 21.763 1.00 83.12 121 THR A O 1
ATOM 943 N N . LEU A 1 122 ? -15.306 6.110 19.756 1.00 82.81 122 LEU A N 1
ATOM 944 C CA . LEU A 1 122 ? -16.497 5.262 19.720 1.00 82.81 122 LEU A CA 1
ATOM 945 C C . LEU A 1 122 ? -16.528 4.294 20.908 1.00 82.81 122 LEU A C 1
ATOM 947 O O . LEU A 1 122 ? -17.524 4.245 21.632 1.00 82.81 122 LEU A O 1
ATOM 951 N N . ASN A 1 123 ? -15.422 3.589 21.166 1.00 75.75 123 ASN A N 1
ATOM 952 C CA . ASN A 1 123 ? -15.297 2.690 22.314 1.00 75.75 123 ASN A CA 1
ATOM 953 C C . ASN A 1 123 ? -15.544 3.426 23.640 1.00 75.75 123 ASN A C 1
ATOM 955 O O . ASN A 1 123 ? -16.254 2.916 24.509 1.00 75.75 123 ASN A O 1
ATOM 959 N N . TYR A 1 124 ? -15.005 4.639 23.787 1.00 78.25 124 TYR A N 1
ATOM 960 C CA . TYR A 1 124 ? -15.204 5.466 24.975 1.00 78.25 124 TYR A CA 1
ATOM 961 C C . TYR A 1 124 ? -16.674 5.865 25.180 1.00 78.25 124 TYR A C 1
ATOM 963 O O . TYR A 1 124 ? -17.176 5.811 26.309 1.00 78.25 124 TYR A O 1
ATOM 971 N N . ILE A 1 125 ? -17.378 6.239 24.108 1.00 80.56 125 ILE A N 1
ATOM 972 C CA . ILE A 1 125 ? -18.806 6.588 24.153 1.00 80.56 125 ILE A CA 1
ATOM 973 C C . ILE A 1 125 ? -19.635 5.368 24.555 1.00 80.56 125 ILE A C 1
ATOM 975 O O . ILE A 1 125 ? -20.420 5.466 25.499 1.00 80.56 125 ILE A O 1
ATOM 979 N N . PHE A 1 126 ? -19.413 4.210 23.921 1.00 76.31 126 PHE A N 1
ATOM 980 C CA . PHE A 1 126 ? -20.099 2.963 24.279 1.00 76.31 126 PHE A CA 1
ATOM 981 C C . PHE A 1 126 ? -19.885 2.595 25.746 1.00 76.31 126 PHE A C 1
ATOM 983 O O . PHE A 1 126 ? -20.829 2.207 26.438 1.00 76.31 126 PHE A O 1
ATOM 990 N N . PHE A 1 127 ? -18.655 2.756 26.238 1.00 69.94 127 PHE A N 1
ATOM 991 C CA . PHE A 1 127 ? -18.340 2.484 27.632 1.00 69.94 127 PHE A CA 1
ATOM 992 C C . PHE A 1 127 ? -19.040 3.465 28.577 1.00 69.94 127 PHE A C 1
ATOM 994 O O . PHE A 1 127 ? -19.536 3.066 29.626 1.00 69.94 127 PHE A O 1
ATOM 1001 N N . THR A 1 128 ? -19.105 4.748 28.210 1.00 72.69 128 THR A N 1
ATOM 1002 C CA . THR A 1 128 ? -19.693 5.803 29.046 1.00 72.69 128 THR A CA 1
ATOM 1003 C C . THR A 1 128 ? -21.219 5.733 29.094 1.00 72.69 128 THR A C 1
ATOM 1005 O O . THR A 1 128 ? -21.781 5.882 30.175 1.00 72.69 128 THR A O 1
ATOM 1008 N N . GLN A 1 129 ? -21.879 5.410 27.979 1.00 73.81 129 GLN A N 1
ATOM 1009 C CA . GLN A 1 129 ? -23.334 5.220 27.931 1.00 73.81 129 GLN A CA 1
ATOM 1010 C C . GLN A 1 129 ? -23.811 4.010 28.748 1.00 73.81 129 GLN A C 1
ATOM 1012 O O . GLN A 1 129 ? -24.917 4.032 29.272 1.00 73.81 129 GLN A O 1
ATOM 1017 N N . ARG A 1 130 ? -22.986 2.963 28.892 1.00 71.12 130 ARG A N 1
ATOM 1018 C CA . ARG A 1 130 ? -23.379 1.707 29.560 1.00 71.12 130 ARG A CA 1
ATOM 1019 C C . ARG A 1 130 ? -22.880 1.563 31.000 1.00 71.12 130 ARG A C 1
ATOM 1021 O O . ARG A 1 130 ? -23.027 0.495 31.591 1.00 71.12 130 ARG A O 1
ATOM 1028 N N . ARG A 1 131 ? -22.284 2.607 31.596 1.00 64.88 131 ARG A N 1
ATOM 1029 C CA . ARG A 1 131 ? -21.719 2.530 32.963 1.00 64.88 131 ARG A CA 1
ATOM 1030 C C . ARG A 1 131 ? -22.754 2.130 34.016 1.00 64.88 131 ARG A C 1
ATOM 1032 O O . ARG A 1 131 ? -22.408 1.386 34.930 1.00 64.88 131 ARG A O 1
ATOM 1039 N N . GLU A 1 132 ? -24.000 2.577 33.873 1.00 62.44 132 GLU A N 1
ATOM 1040 C CA . GLU A 1 132 ? -25.084 2.234 34.803 1.00 62.44 132 GLU A CA 1
ATOM 1041 C C . GLU A 1 132 ? -25.465 0.747 34.716 1.00 62.44 132 GLU A C 1
ATOM 1043 O O . GLU A 1 132 ? -25.576 0.075 35.742 1.00 62.44 132 GLU A O 1
ATOM 1048 N N . GLU A 1 133 ? -25.525 0.184 33.505 1.00 65.88 133 GLU A N 1
ATOM 1049 C CA . GLU A 1 133 ? -25.751 -1.252 33.287 1.00 65.88 133 GLU A CA 1
ATOM 1050 C C . GLU A 1 133 ? -24.601 -2.103 33.851 1.00 65.88 133 GLU A C 1
ATOM 1052 O O . GLU A 1 133 ? -24.836 -3.138 34.476 1.00 65.88 133 GLU A O 1
ATOM 1057 N N . PHE A 1 134 ? -23.349 -1.653 33.697 1.00 62.94 134 PHE A N 1
ATOM 1058 C CA . PHE A 1 134 ? -22.175 -2.330 34.263 1.00 62.94 134 PHE A CA 1
ATOM 1059 C C . PHE A 1 134 ? -22.140 -2.305 35.795 1.00 62.94 134 PHE A C 1
ATOM 1061 O O . PHE A 1 134 ? -21.595 -3.233 36.401 1.00 62.94 134 PHE A O 1
ATOM 1068 N N . GLY A 1 135 ? -22.714 -1.276 36.424 1.00 63.88 135 GLY A N 1
ATOM 1069 C CA . GLY A 1 135 ? -22.899 -1.209 37.874 1.00 63.88 135 GLY A CA 1
ATOM 1070 C C . GLY A 1 135 ? -23.869 -2.280 38.375 1.00 63.88 135 GLY A C 1
ATOM 1071 O O . GLY A 1 135 ? -23.550 -3.009 39.315 1.00 63.88 135 GLY A O 1
ATOM 1072 N N . ILE A 1 136 ? -25.003 -2.444 37.687 1.00 65.62 136 ILE A N 1
ATOM 1073 C CA . ILE A 1 136 ? -26.023 -3.457 38.007 1.00 65.62 136 ILE A CA 1
ATOM 1074 C C . ILE A 1 136 ? -25.491 -4.871 37.746 1.00 65.62 136 ILE A C 1
ATOM 1076 O O . ILE A 1 136 ? -25.642 -5.763 38.579 1.00 65.62 136 ILE A O 1
ATOM 1080 N N . LEU A 1 137 ? -24.810 -5.090 36.619 1.00 64.19 137 LEU A N 1
ATOM 1081 C CA . LEU A 1 137 ? -24.313 -6.416 36.253 1.00 64.19 137 LEU A CA 1
ATOM 1082 C C . LEU A 1 137 ? -23.194 -6.919 37.177 1.00 64.19 137 LEU A C 1
ATOM 1084 O O . LEU A 1 137 ? -23.059 -8.126 37.386 1.00 64.19 137 LEU A O 1
ATOM 1088 N N . HIS A 1 138 ? -22.411 -5.999 37.750 1.00 60.31 138 HIS A N 1
ATOM 1089 C CA . HIS A 1 138 ? -21.411 -6.339 38.759 1.00 60.31 138 HIS A CA 1
ATOM 1090 C C . HIS A 1 138 ? -22.059 -6.795 40.069 1.00 60.31 138 HIS A C 1
ATOM 1092 O O . HIS A 1 138 ? -21.575 -7.743 40.679 1.00 60.31 138 HIS A O 1
ATOM 1098 N N . ALA A 1 139 ? -23.193 -6.196 40.448 1.00 65.75 139 ALA A N 1
ATOM 1099 C CA . ALA A 1 139 ? -23.974 -6.624 41.609 1.00 65.75 139 ALA A CA 1
ATOM 1100 C C . ALA A 1 139 ? -24.598 -8.025 41.431 1.00 65.75 139 ALA A C 1
ATOM 1102 O O . ALA A 1 139 ? -24.839 -8.718 42.413 1.00 65.75 139 ALA A O 1
ATOM 1103 N N . VAL A 1 140 ? -24.803 -8.474 40.185 1.00 70.06 140 VAL A N 1
ATOM 1104 C CA . VAL A 1 140 ? -25.316 -9.817 39.836 1.00 70.06 140 VAL A CA 1
ATOM 1105 C C . VAL A 1 140 ? -24.180 -10.846 39.634 1.00 70.06 140 VAL A C 1
ATOM 1107 O O . VAL A 1 140 ? -24.425 -12.016 39.346 1.00 70.06 140 VAL A O 1
ATOM 1110 N N . GLY A 1 141 ? -22.911 -10.445 39.791 1.00 68.38 141 GLY A N 1
ATOM 1111 C CA . GLY A 1 141 ? -21.751 -11.346 39.720 1.00 68.38 141 GLY A CA 1
ATOM 1112 C C . GLY A 1 141 ? -21.299 -11.725 38.302 1.00 68.38 141 GLY A C 1
ATOM 1113 O O . GLY A 1 141 ? -20.449 -12.600 38.134 1.00 68.38 141 GLY A O 1
ATOM 1114 N N . ARG A 1 142 ? -21.828 -11.077 37.253 1.00 62.84 142 ARG A N 1
ATOM 1115 C CA . ARG A 1 142 ? -21.354 -11.283 35.873 1.00 62.84 142 ARG A CA 1
ATOM 1116 C C . ARG A 1 142 ? -20.086 -10.455 35.628 1.00 62.84 142 ARG A C 1
ATOM 1118 O O . ARG A 1 142 ? -20.017 -9.276 35.980 1.00 62.84 142 ARG A O 1
ATOM 1125 N N . SER A 1 143 ? -19.067 -11.057 35.009 1.00 65.31 143 SER A N 1
ATOM 1126 C CA . SER A 1 143 ? -17.784 -10.380 34.798 1.00 65.31 143 SER A CA 1
ATOM 1127 C C . SER A 1 143 ? -17.885 -9.314 33.701 1.00 65.31 143 SER A C 1
ATOM 1129 O O . SER A 1 143 ? -18.384 -9.551 32.600 1.00 65.31 143 SER A O 1
ATOM 1131 N N . ARG A 1 144 ? -17.365 -8.117 33.995 1.00 61.00 144 ARG A N 1
ATOM 1132 C CA . ARG A 1 144 ? -17.303 -6.976 33.061 1.00 61.00 144 ARG A CA 1
ATOM 1133 C C . ARG A 1 144 ? -16.532 -7.320 31.781 1.00 61.00 144 ARG A C 1
ATOM 1135 O O . ARG A 1 144 ? -16.838 -6.799 30.714 1.00 61.00 144 ARG A O 1
ATOM 1142 N N . LEU A 1 145 ? -15.591 -8.260 31.883 1.00 61.31 145 LEU A N 1
ATOM 1143 C CA . LEU A 1 145 ? -14.830 -8.798 30.759 1.00 61.31 145 LEU A CA 1
ATOM 1144 C C . LEU A 1 145 ? -15.709 -9.459 29.692 1.00 61.31 145 LEU A C 1
ATOM 1146 O O . LEU A 1 145 ? -15.403 -9.320 28.513 1.00 61.31 145 LEU A O 1
ATOM 1150 N N . TRP A 1 146 ? -16.792 -10.150 30.062 1.00 71.75 146 TRP A N 1
ATOM 1151 C CA . TRP A 1 146 ? -17.588 -10.904 29.088 1.00 71.75 146 TRP A CA 1
ATOM 1152 C C . TRP A 1 146 ? -18.321 -9.998 28.090 1.00 71.75 146 TRP A C 1
ATOM 1154 O O . TRP A 1 146 ? -18.286 -10.253 26.886 1.00 71.75 146 TRP A O 1
ATOM 1164 N N . LEU A 1 147 ? -18.937 -8.906 28.563 1.00 65.81 147 LEU A N 1
ATOM 1165 C CA . LEU A 1 147 ? -19.589 -7.937 27.671 1.00 65.81 147 LEU A CA 1
ATOM 1166 C C . LEU A 1 147 ? -18.576 -7.254 26.757 1.00 65.81 147 LEU A C 1
ATOM 1168 O O . LEU A 1 147 ? -18.850 -7.040 25.583 1.00 65.81 147 LEU A O 1
ATOM 1172 N N . ILE A 1 148 ? -17.397 -6.951 27.288 1.00 64.69 148 ILE A N 1
ATOM 1173 C CA . ILE A 1 148 ? -16.353 -6.250 26.549 1.00 64.69 148 ILE A CA 1
ATOM 1174 C C . ILE A 1 148 ? -15.760 -7.148 25.465 1.00 64.69 148 ILE A C 1
ATOM 1176 O O . ILE A 1 148 ? -15.639 -6.713 24.325 1.00 64.69 148 ILE A O 1
ATOM 1180 N N . LEU A 1 149 ? -15.468 -8.415 25.774 1.00 68.56 149 LEU A N 1
ATOM 1181 C CA . LEU A 1 149 ? -15.046 -9.410 24.782 1.00 68.56 149 LEU A CA 1
ATOM 1182 C C . LEU A 1 149 ? -16.097 -9.606 23.687 1.00 68.56 149 LEU A C 1
ATOM 1184 O O . LEU A 1 149 ? -15.749 -9.745 22.515 1.00 68.56 149 LEU A O 1
ATOM 1188 N N . ARG A 1 150 ? -17.384 -9.575 24.045 1.00 77.00 150 ARG A N 1
ATOM 1189 C CA . ARG A 1 150 ? -18.472 -9.662 23.070 1.00 77.00 150 ARG A CA 1
ATOM 1190 C C . ARG A 1 150 ? -18.498 -8.453 22.137 1.00 77.00 150 ARG A C 1
ATOM 1192 O O . ARG A 1 150 ? -18.510 -8.645 20.924 1.00 77.00 150 ARG A O 1
ATOM 1199 N N . THR A 1 151 ? -18.457 -7.239 22.681 1.00 70.81 151 THR A N 1
ATOM 1200 C CA . THR A 1 151 ? -18.417 -6.007 21.879 1.00 70.81 151 THR A CA 1
ATOM 1201 C C . THR A 1 151 ? -17.142 -5.934 21.040 1.00 70.81 151 THR A C 1
ATOM 1203 O O . THR A 1 151 ? -17.200 -5.548 19.882 1.00 70.81 151 THR A O 1
ATOM 1206 N N . MET A 1 152 ? -16.004 -6.404 21.555 1.00 70.25 152 MET A N 1
ATOM 1207 C CA . MET A 1 152 ? -14.771 -6.543 20.773 1.00 70.25 152 MET A CA 1
ATOM 1208 C C . MET A 1 152 ? -14.906 -7.506 19.608 1.00 70.25 152 MET A C 1
ATOM 1210 O O . MET A 1 152 ? -14.432 -7.202 18.515 1.00 70.25 152 MET A O 1
ATOM 1214 N N . LYS A 1 153 ? -15.592 -8.632 19.803 1.00 76.75 153 LYS A N 1
ATOM 1215 C CA . LYS A 1 153 ? -15.868 -9.560 18.710 1.00 76.75 153 LYS A CA 1
ATOM 1216 C C . LYS A 1 153 ? -16.779 -8.928 17.654 1.00 76.75 153 LYS A C 1
ATOM 1218 O O . LYS A 1 153 ? -16.522 -9.089 16.466 1.00 76.75 153 LYS A O 1
ATOM 1223 N N . GLU A 1 154 ? -17.809 -8.194 18.072 1.00 80.12 154 GLU A N 1
ATOM 1224 C CA . GLU A 1 154 ? -18.727 -7.492 17.163 1.00 80.12 154 GLU A CA 1
ATOM 1225 C C . GLU A 1 154 ? -17.992 -6.402 16.365 1.00 80.12 154 GLU A C 1
ATOM 1227 O O . GLU A 1 154 ? -18.005 -6.435 15.133 1.00 80.12 154 GLU A O 1
ATOM 1232 N N . THR A 1 155 ? -17.250 -5.515 17.029 1.00 76.94 155 THR A N 1
ATOM 1233 C CA . THR A 1 155 ? -16.463 -4.460 16.371 1.00 76.94 155 THR A CA 1
ATOM 1234 C C . THR A 1 155 ? -15.369 -5.035 15.471 1.00 76.94 155 THR A C 1
ATOM 1236 O O . THR A 1 155 ? -15.215 -4.601 14.332 1.00 76.94 155 THR A O 1
ATOM 1239 N N . GLY A 1 156 ? -14.630 -6.045 15.941 1.00 79.69 156 GLY A N 1
ATOM 1240 C CA . GLY A 1 156 ? -13.600 -6.716 15.148 1.00 79.69 156 GLY A CA 1
ATOM 1241 C C . GLY A 1 156 ? -14.178 -7.379 13.896 1.00 79.69 156 GLY A C 1
ATOM 1242 O O . GLY A 1 156 ? -13.598 -7.272 12.813 1.00 79.69 156 GLY A O 1
ATOM 1243 N N . SER A 1 157 ? -15.362 -7.992 14.011 1.00 82.75 157 SER A N 1
ATOM 1244 C CA . SER A 1 157 ? -16.067 -8.553 12.855 1.00 82.75 157 SER A CA 1
ATOM 1245 C C . SER A 1 157 ? -16.490 -7.468 11.863 1.00 82.75 157 SER A C 1
ATOM 1247 O O . SER A 1 157 ? -16.279 -7.632 10.665 1.00 82.75 157 SER A O 1
ATOM 1249 N N . MET A 1 158 ? -16.982 -6.324 12.348 1.00 84.62 158 MET A N 1
ATOM 1250 C CA . MET A 1 158 ? -17.380 -5.199 11.501 1.00 84.62 158 MET A CA 1
ATOM 1251 C C . MET A 1 158 ? -16.185 -4.609 10.740 1.00 84.62 158 MET A C 1
ATOM 1253 O O . MET A 1 158 ? -16.289 -4.383 9.537 1.00 84.62 158 MET A O 1
ATOM 1257 N N . ILE A 1 159 ? -15.034 -4.434 11.402 1.00 84.81 159 ILE A N 1
ATOM 1258 C CA . ILE A 1 159 ? -13.790 -3.964 10.764 1.00 84.81 159 ILE A CA 1
ATOM 1259 C C . ILE A 1 159 ? -13.334 -4.947 9.684 1.00 84.81 159 ILE A C 1
ATOM 1261 O O . ILE A 1 159 ? -12.969 -4.534 8.585 1.00 84.81 159 ILE A O 1
ATOM 1265 N N . THR A 1 160 ? -13.388 -6.248 9.976 1.00 84.75 160 THR A N 1
ATOM 1266 C CA . THR A 1 160 ? -12.979 -7.292 9.027 1.00 84.75 160 THR A CA 1
ATOM 1267 C C . THR A 1 160 ? -13.873 -7.291 7.788 1.00 84.75 160 THR A C 1
ATOM 1269 O O . THR A 1 160 ? -13.372 -7.335 6.667 1.00 84.75 160 THR A O 1
ATOM 1272 N N . VAL A 1 161 ? -15.193 -7.182 7.971 1.00 89.69 161 VAL A N 1
ATOM 1273 C CA . VAL A 1 161 ? -16.156 -7.107 6.862 1.00 89.69 161 VAL A CA 1
ATOM 1274 C C . VAL A 1 161 ? -15.961 -5.829 6.048 1.00 89.69 161 VAL A C 1
ATOM 1276 O O . VAL A 1 161 ? -15.945 -5.892 4.821 1.00 89.69 161 VAL A O 1
ATOM 1279 N N . ALA A 1 162 ? -15.761 -4.684 6.705 1.00 87.62 162 ALA A N 1
ATOM 1280 C CA . ALA A 1 162 ? -15.502 -3.416 6.027 1.00 87.62 162 ALA A CA 1
ATOM 1281 C C . ALA A 1 162 ? -14.213 -3.471 5.190 1.00 87.62 162 ALA A C 1
ATOM 1283 O O . ALA A 1 162 ? -14.200 -3.026 4.042 1.00 87.62 162 ALA A O 1
ATOM 1284 N N . TRP A 1 163 ? -13.149 -4.069 5.733 1.00 88.75 163 TRP A N 1
ATOM 1285 C CA . TRP A 1 163 ? -11.896 -4.265 5.009 1.00 88.75 163 TRP A CA 1
ATOM 1286 C C . TRP A 1 163 ? -12.059 -5.209 3.814 1.00 88.75 163 TRP A C 1
ATOM 1288 O O . TRP A 1 163 ? -11.620 -4.871 2.717 1.00 88.75 163 TRP A O 1
ATOM 1298 N N . LEU A 1 164 ? -12.742 -6.347 3.987 1.00 89.81 164 LEU A N 1
ATOM 1299 C CA . LEU A 1 164 ? -13.023 -7.283 2.891 1.00 89.81 164 LEU A CA 1
ATOM 1300 C C . LEU A 1 164 ? -13.847 -6.625 1.780 1.00 89.81 164 LEU A C 1
ATOM 1302 O O . LEU A 1 164 ? -13.524 -6.783 0.605 1.00 89.81 164 LEU A O 1
ATOM 1306 N N . ALA A 1 165 ? -14.873 -5.851 2.134 1.00 92.25 165 ALA A N 1
ATOM 1307 C CA . ALA A 1 165 ? -15.669 -5.110 1.162 1.00 92.25 165 ALA A CA 1
ATOM 1308 C C . ALA A 1 165 ? -14.807 -4.099 0.386 1.00 92.25 165 ALA A C 1
ATOM 1310 O O . ALA A 1 165 ? -14.873 -4.048 -0.842 1.00 92.25 165 ALA A O 1
ATOM 1311 N N . GLY A 1 166 ? -13.944 -3.350 1.081 1.00 90.00 166 GLY A N 1
ATOM 1312 C CA . GLY A 1 166 ? -12.991 -2.435 0.450 1.00 90.00 166 GLY A CA 1
ATOM 1313 C C . GLY A 1 166 ? -12.006 -3.147 -0.482 1.00 90.00 166 GLY A C 1
ATOM 1314 O O . GLY A 1 166 ? -11.772 -2.682 -1.597 1.00 90.00 166 GLY A O 1
ATOM 1315 N N . ALA A 1 167 ? -11.484 -4.305 -0.071 1.00 88.56 167 ALA A N 1
ATOM 1316 C CA . ALA A 1 167 ? -10.595 -5.129 -0.886 1.00 88.56 167 ALA A CA 1
ATOM 1317 C C . ALA A 1 167 ? -11.281 -5.619 -2.170 1.00 88.56 167 ALA A C 1
ATOM 1319 O O . ALA A 1 167 ? -10.693 -5.536 -3.247 1.00 88.56 167 ALA A O 1
ATOM 1320 N N . VAL A 1 168 ? -12.539 -6.063 -2.084 1.00 91.94 168 VAL A N 1
ATOM 1321 C CA . VAL A 1 168 ? -13.328 -6.481 -3.255 1.00 91.94 168 VAL A CA 1
ATOM 1322 C C . VAL A 1 168 ? -13.554 -5.311 -4.213 1.00 91.94 168 VAL A C 1
ATOM 1324 O O . VAL A 1 168 ? -13.322 -5.457 -5.413 1.00 91.94 168 VAL A O 1
ATOM 1327 N N . ILE A 1 169 ? -13.946 -4.140 -3.700 1.00 93.81 169 ILE A N 1
ATOM 1328 C CA . ILE A 1 169 ? -14.135 -2.931 -4.518 1.00 93.81 169 ILE A CA 1
ATOM 1329 C C . ILE A 1 169 ? -12.820 -2.533 -5.205 1.00 93.81 169 ILE A C 1
ATOM 1331 O O . ILE A 1 169 ? -12.814 -2.230 -6.398 1.00 93.81 169 ILE A O 1
ATOM 1335 N N . CYS A 1 170 ? -11.700 -2.589 -4.480 1.00 90.38 170 CYS A N 1
ATOM 1336 C CA . CYS A 1 170 ? -10.373 -2.316 -5.026 1.00 90.38 170 CYS A CA 1
ATOM 1337 C C . CYS A 1 170 ? -10.006 -3.303 -6.146 1.00 90.38 170 CYS A C 1
ATOM 1339 O O . CYS A 1 170 ? -9.604 -2.875 -7.226 1.00 90.38 170 CYS A O 1
ATOM 1341 N N . CYS A 1 171 ? -10.223 -4.608 -5.943 1.00 89.88 171 CYS A N 1
ATOM 1342 C CA . CYS A 1 171 ? -10.004 -5.628 -6.973 1.00 89.88 171 CYS A CA 1
ATOM 1343 C C . CYS A 1 171 ? -10.808 -5.349 -8.246 1.00 89.88 171 CYS A C 1
ATOM 1345 O O . CYS A 1 171 ? -10.254 -5.404 -9.343 1.00 89.88 171 CYS A O 1
ATOM 1347 N N . ILE A 1 172 ? -12.094 -5.010 -8.112 1.00 92.38 172 ILE A N 1
ATOM 1348 C CA . ILE A 1 172 ? -12.946 -4.654 -9.256 1.00 92.38 172 ILE A CA 1
ATOM 1349 C C . ILE A 1 172 ? -12.372 -3.428 -9.981 1.00 92.38 172 ILE A C 1
ATOM 1351 O O . ILE A 1 172 ? -12.256 -3.435 -11.208 1.00 92.38 172 ILE A O 1
ATOM 1355 N N . GLY A 1 173 ? -11.956 -2.405 -9.230 1.00 90.19 173 GLY A N 1
ATOM 1356 C CA . GLY A 1 173 ? -11.306 -1.215 -9.775 1.00 90.19 173 GLY A CA 1
ATOM 1357 C C . GLY A 1 173 ? -10.027 -1.539 -10.550 1.00 90.19 173 GLY A C 1
ATOM 1358 O O . GLY A 1 173 ? -9.862 -1.063 -11.671 1.00 90.19 173 GLY A O 1
ATOM 1359 N N . LEU A 1 174 ? -9.157 -2.395 -10.007 1.00 89.81 174 LEU A N 1
ATOM 1360 C CA . LEU A 1 174 ? -7.914 -2.811 -10.664 1.00 89.81 174 LEU A CA 1
ATOM 1361 C C . LEU A 1 174 ? -8.173 -3.607 -11.949 1.00 89.81 174 LEU A C 1
ATOM 1363 O O . LEU A 1 174 ? -7.489 -3.380 -12.943 1.00 89.81 174 LEU A O 1
ATOM 1367 N N . ILE A 1 175 ? -9.167 -4.500 -11.966 1.00 90.38 175 ILE A N 1
ATOM 1368 C CA . ILE A 1 175 ? -9.558 -5.246 -13.177 1.00 90.38 175 ILE A CA 1
ATOM 1369 C C . ILE A 1 175 ? -10.082 -4.285 -14.253 1.00 90.38 175 ILE A C 1
ATOM 1371 O O . ILE A 1 175 ? -9.711 -4.382 -15.426 1.00 90.38 175 ILE A O 1
ATOM 1375 N N . CYS A 1 176 ? -10.911 -3.321 -13.853 1.00 90.31 176 CYS A N 1
ATOM 1376 C CA . CYS A 1 176 ? -11.419 -2.281 -14.741 1.00 90.31 176 CYS A CA 1
ATOM 1377 C C . CYS A 1 176 ? -10.267 -1.447 -15.330 1.00 90.31 176 CYS A C 1
ATOM 1379 O O . CYS A 1 176 ? -10.179 -1.254 -16.539 1.00 90.31 176 CYS A O 1
ATOM 1381 N N . PHE A 1 177 ? -9.307 -1.040 -14.500 1.00 88.44 177 PHE A N 1
ATOM 1382 C CA . PHE A 1 177 ? -8.145 -0.272 -14.949 1.00 88.44 177 PHE A CA 1
ATOM 1383 C C . PHE A 1 177 ? -7.208 -1.089 -15.852 1.00 88.44 177 PHE A C 1
ATOM 1385 O O . PHE A 1 177 ? -6.691 -0.573 -16.847 1.00 88.44 177 PHE A O 1
ATOM 1392 N N . GLN A 1 178 ? -7.020 -2.377 -15.543 1.00 88.94 178 GLN A N 1
ATOM 1393 C CA . GLN A 1 178 ? -6.238 -3.295 -16.366 1.00 88.94 178 GLN A CA 1
ATOM 1394 C C . GLN A 1 178 ? -6.827 -3.408 -17.771 1.00 88.94 178 GLN A C 1
ATOM 1396 O O . GLN A 1 178 ? -6.087 -3.342 -18.744 1.00 88.94 178 GLN A O 1
ATOM 1401 N N . THR A 1 179 ? -8.145 -3.555 -17.886 1.00 88.44 179 THR A N 1
ATOM 1402 C CA . THR A 1 179 ? -8.819 -3.754 -19.178 1.00 88.44 179 THR A CA 1
ATOM 1403 C C . THR A 1 179 ? -8.959 -2.462 -19.981 1.00 88.44 179 THR A C 1
ATOM 1405 O O . THR A 1 179 ? -8.752 -2.483 -21.192 1.00 88.44 179 THR A O 1
ATOM 1408 N N . LEU A 1 180 ? -9.257 -1.336 -19.327 1.00 88.25 180 LEU A N 1
ATOM 1409 C CA . LEU A 1 180 ? -9.530 -0.067 -20.010 1.00 88.25 180 LEU A CA 1
ATOM 1410 C C . LEU A 1 180 ? -8.278 0.751 -20.341 1.00 88.25 180 LEU A C 1
ATOM 1412 O O . LEU A 1 180 ? -8.294 1.508 -21.308 1.00 88.25 180 LEU A O 1
ATOM 1416 N N . VAL A 1 181 ? -7.213 0.647 -19.538 1.00 87.44 181 VAL A N 1
ATOM 1417 C CA . VAL A 1 181 ? -6.062 1.564 -19.633 1.00 87.44 181 VAL A CA 1
ATOM 1418 C C . VAL A 1 181 ? -4.753 0.831 -19.891 1.00 87.44 181 VAL A C 1
ATOM 1420 O O . VAL A 1 181 ? -3.986 1.248 -20.757 1.00 87.44 181 VAL A O 1
ATOM 1423 N N . PHE A 1 182 ? -4.477 -0.247 -19.153 1.00 84.62 182 PHE A N 1
ATOM 1424 C CA . PHE A 1 182 ? -3.173 -0.912 -19.229 1.00 84.62 182 PHE A CA 1
ATOM 1425 C C . PHE A 1 182 ? -3.068 -1.907 -20.389 1.00 84.62 182 PHE A C 1
ATOM 1427 O O . PHE A 1 182 ? -2.098 -1.846 -21.142 1.00 84.62 182 PHE A O 1
ATOM 1434 N N . ALA A 1 183 ? -4.082 -2.749 -20.603 1.00 85.19 183 ALA A N 1
ATOM 1435 C CA . ALA A 1 183 ? -4.150 -3.685 -21.724 1.00 85.19 183 ALA A CA 1
ATOM 1436 C C . ALA A 1 183 ? -3.979 -3.017 -23.103 1.00 85.19 183 ALA A C 1
ATOM 1438 O O . ALA A 1 183 ? -3.147 -3.503 -23.870 1.00 85.19 183 ALA A O 1
ATOM 1439 N N . PRO A 1 184 ? -4.650 -1.889 -23.434 1.00 83.75 184 PRO A N 1
ATOM 1440 C CA . PRO A 1 184 ? -4.422 -1.223 -24.719 1.00 83.75 184 PRO A CA 1
ATOM 1441 C C . PRO A 1 184 ? -3.016 -0.619 -24.852 1.00 83.75 184 PRO A C 1
ATOM 1443 O O . PRO A 1 184 ? -2.572 -0.356 -25.963 1.00 83.75 184 PRO A O 1
ATOM 1446 N N . LYS A 1 185 ? -2.297 -0.419 -23.740 1.00 82.12 185 LYS A N 1
ATOM 1447 C CA . LYS A 1 185 ? -0.913 0.078 -23.720 1.00 82.12 185 LYS A CA 1
ATOM 1448 C C . LYS A 1 185 ? 0.133 -1.033 -23.575 1.00 82.12 185 LYS A C 1
ATOM 1450 O O . LYS A 1 185 ? 1.300 -0.730 -23.353 1.00 82.12 185 LYS A O 1
ATOM 1455 N N . GLY A 1 186 ? -0.272 -2.304 -23.656 1.00 82.31 186 GLY A N 1
ATOM 1456 C CA . GLY A 1 186 ? 0.627 -3.452 -23.494 1.00 82.31 186 GLY A CA 1
ATOM 1457 C C . GLY A 1 186 ? 1.208 -3.611 -22.084 1.00 82.31 186 GLY A C 1
ATOM 1458 O O . GLY A 1 186 ? 2.162 -4.359 -21.894 1.00 82.31 186 GLY A O 1
ATOM 1459 N N . LEU A 1 187 ? 0.652 -2.916 -21.089 1.00 83.19 187 LEU A N 1
ATOM 1460 C CA . LEU A 1 187 ? 1.083 -2.976 -19.696 1.00 83.19 187 LEU A CA 1
ATOM 1461 C C . LEU A 1 187 ? 0.246 -4.007 -18.928 1.00 83.19 187 LEU A C 1
ATOM 1463 O O . LEU A 1 187 ? -0.974 -4.108 -19.093 1.00 83.19 187 LEU A O 1
ATOM 1467 N N . SER A 1 188 ? 0.897 -4.761 -18.045 1.00 83.88 188 SER A N 1
ATOM 1468 C CA . SER A 1 188 ? 0.234 -5.719 -17.159 1.00 83.88 188 SER A CA 1
ATOM 1469 C C . SER A 1 188 ? 0.417 -5.328 -15.700 1.00 83.88 188 SER A C 1
ATOM 1471 O O . SER A 1 188 ? 1.546 -5.218 -15.221 1.00 83.88 188 SER A O 1
ATOM 1473 N N . LEU A 1 189 ? -0.687 -5.177 -14.974 1.00 79.75 189 LEU A N 1
ATOM 1474 C CA . LEU A 1 189 ? -0.669 -5.069 -13.524 1.00 79.75 189 LEU A CA 1
ATOM 1475 C C . LEU A 1 189 ? -0.446 -6.441 -12.888 1.00 79.75 189 LEU A C 1
ATOM 1477 O O . LEU A 1 189 ? -1.139 -7.412 -13.193 1.00 79.75 189 LEU A O 1
ATOM 1481 N N . ASN A 1 190 ? 0.492 -6.505 -11.947 1.00 81.88 190 ASN A N 1
ATOM 1482 C CA . ASN A 1 190 ? 0.673 -7.680 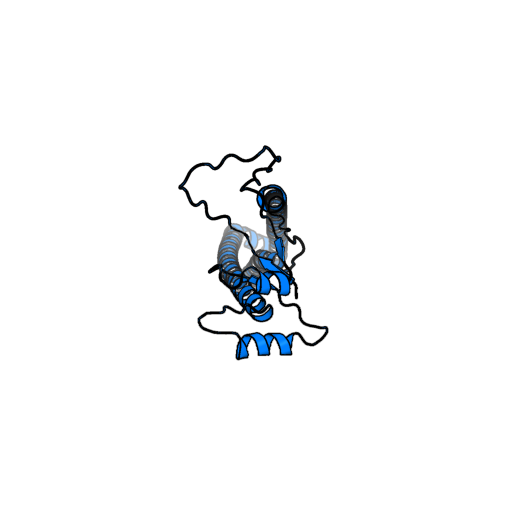-11.108 1.00 81.88 190 ASN A CA 1
ATOM 1483 C C . ASN A 1 190 ? -0.221 -7.581 -9.863 1.00 81.88 190 ASN A C 1
ATOM 1485 O O . ASN A 1 190 ? 0.128 -6.924 -8.882 1.00 81.88 190 ASN A O 1
ATOM 1489 N N . PHE A 1 191 ? -1.367 -8.260 -9.900 1.00 77.62 191 PHE A N 1
ATOM 1490 C CA . PHE A 1 191 ? -2.335 -8.301 -8.796 1.00 77.62 191 PHE A CA 1
ATOM 1491 C C . PHE A 1 191 ? -1.809 -9.015 -7.541 1.00 77.62 191 PHE A C 1
ATOM 1493 O O . PHE A 1 191 ? -2.282 -8.750 -6.435 1.00 77.62 191 PHE A O 1
ATOM 1500 N N . PHE A 1 192 ? -0.831 -9.910 -7.706 1.00 78.75 192 PHE A N 1
ATOM 1501 C CA . PHE A 1 192 ? -0.301 -10.769 -6.646 1.00 78.75 192 PHE A CA 1
ATOM 1502 C C . PHE A 1 192 ? 0.925 -10.183 -5.942 1.00 78.75 192 PHE A C 1
ATOM 1504 O O . PHE A 1 192 ? 1.522 -10.853 -5.102 1.00 78.75 192 PHE A O 1
ATOM 1511 N N . ASN A 1 193 ? 1.316 -8.944 -6.254 1.00 83.06 193 ASN A N 1
ATOM 1512 C CA . ASN A 1 193 ? 2.400 -8.289 -5.532 1.00 83.06 193 ASN A CA 1
ATOM 1513 C C . ASN A 1 193 ? 1.987 -8.085 -4.060 1.00 83.06 193 ASN A C 1
ATOM 1515 O O . ASN A 1 193 ? 1.037 -7.346 -3.816 1.00 83.06 193 ASN A O 1
ATOM 1519 N N . PRO A 1 194 ? 2.676 -8.683 -3.069 1.00 83.00 194 PRO A N 1
ATOM 1520 C CA . PRO A 1 194 ? 2.254 -8.621 -1.669 1.00 83.00 194 PRO A CA 1
ATOM 1521 C C . PRO A 1 194 ? 2.467 -7.245 -1.022 1.00 83.00 194 PRO A C 1
ATOM 1523 O O . PRO A 1 194 ? 1.857 -6.962 0.008 1.00 83.00 194 PRO A O 1
ATOM 1526 N N . VAL A 1 195 ? 3.308 -6.377 -1.597 1.00 85.19 195 VAL A N 1
ATOM 1527 C CA . VAL A 1 195 ? 3.709 -5.107 -0.967 1.00 85.19 195 VAL A CA 1
ATOM 1528 C C . VAL A 1 195 ? 2.518 -4.154 -0.760 1.00 85.19 195 VAL A C 1
ATOM 1530 O O . VAL A 1 195 ? 2.303 -3.726 0.377 1.00 85.19 195 VAL A O 1
ATOM 1533 N N . PRO A 1 196 ? 1.679 -3.850 -1.773 1.00 82.56 196 PRO A N 1
ATOM 1534 C CA . PRO A 1 196 ? 0.522 -2.969 -1.584 1.00 82.56 196 PRO A CA 1
ATOM 1535 C C . PRO A 1 196 ? -0.550 -3.579 -0.668 1.00 82.56 196 PRO A C 1
ATOM 1537 O O . PRO A 1 196 ? -1.203 -2.867 0.102 1.00 82.56 196 PRO A O 1
ATOM 1540 N N . TRP A 1 197 ? -0.708 -4.905 -0.707 1.00 84.81 197 TRP A N 1
ATOM 1541 C CA . TRP A 1 197 ? -1.638 -5.627 0.163 1.00 84.81 197 TRP A CA 1
ATOM 1542 C C . TRP A 1 197 ? -1.221 -5.538 1.635 1.00 84.81 197 TRP A C 1
ATOM 1544 O O . TRP A 1 197 ? -2.062 -5.259 2.490 1.00 84.81 197 TRP A O 1
ATOM 1554 N N . ALA A 1 198 ? 0.075 -5.686 1.930 1.00 85.12 198 ALA A N 1
ATOM 1555 C CA . ALA A 1 198 ? 0.613 -5.535 3.281 1.00 85.12 198 ALA A CA 1
ATOM 1556 C C . ALA A 1 198 ? 0.409 -4.112 3.831 1.00 85.12 198 ALA A C 1
ATOM 1558 O O . ALA A 1 198 ? -0.003 -3.950 4.981 1.00 85.12 198 ALA A O 1
ATOM 1559 N N . LEU A 1 199 ? 0.616 -3.081 3.003 1.00 82.75 199 LEU A N 1
ATOM 1560 C CA . LEU A 1 199 ? 0.358 -1.687 3.389 1.00 82.75 199 LEU A CA 1
ATOM 1561 C C . LEU A 1 199 ? -1.121 -1.440 3.703 1.00 82.75 199 LEU A C 1
ATOM 1563 O O . LEU A 1 199 ? -1.448 -0.787 4.692 1.00 82.75 199 LEU A O 1
ATOM 1567 N N . THR A 1 200 ? -2.022 -2.013 2.907 1.00 83.44 200 THR A N 1
ATOM 1568 C CA . THR A 1 200 ? -3.470 -1.892 3.137 1.00 83.44 200 THR A CA 1
ATOM 1569 C C . THR A 1 200 ? -3.897 -2.620 4.412 1.00 83.44 200 THR A C 1
ATOM 1571 O O . THR A 1 200 ? -4.796 -2.163 5.114 1.00 83.44 200 THR A O 1
ATOM 1574 N N . PHE A 1 201 ? -3.245 -3.738 4.742 1.00 84.94 201 PHE A N 1
ATOM 1575 C CA . PHE A 1 201 ? -3.499 -4.511 5.958 1.00 84.94 201 PHE A CA 1
ATOM 1576 C C . PHE A 1 201 ? -3.012 -3.817 7.243 1.00 84.94 201 PHE A C 1
ATOM 1578 O O . PHE A 1 201 ? -3.563 -4.050 8.320 1.00 84.94 201 PHE A O 1
ATOM 1585 N N . LEU A 1 202 ? -2.034 -2.911 7.153 1.00 84.12 202 LEU A N 1
ATOM 1586 C CA . LEU A 1 202 ? -1.538 -2.157 8.308 1.00 84.12 202 LEU A CA 1
ATOM 1587 C C . LEU A 1 202 ? -2.641 -1.314 8.974 1.00 84.12 202 LEU A C 1
ATOM 1589 O O . LEU A 1 202 ? -2.665 -1.178 10.197 1.00 84.12 202 LEU A O 1
ATOM 1593 N N . ILE A 1 203 ? -3.581 -0.793 8.181 1.00 82.12 203 ILE A N 1
ATOM 1594 C CA . ILE A 1 203 ? -4.691 0.045 8.653 1.00 82.12 203 ILE A CA 1
ATOM 1595 C C . ILE A 1 203 ? -5.650 -0.736 9.574 1.00 82.12 203 ILE A C 1
ATOM 1597 O O . ILE A 1 203 ? -5.789 -0.345 10.736 1.00 82.12 203 ILE A O 1
ATOM 1601 N N . PRO A 1 204 ? -6.303 -1.838 9.142 1.00 83.19 204 PRO A N 1
ATO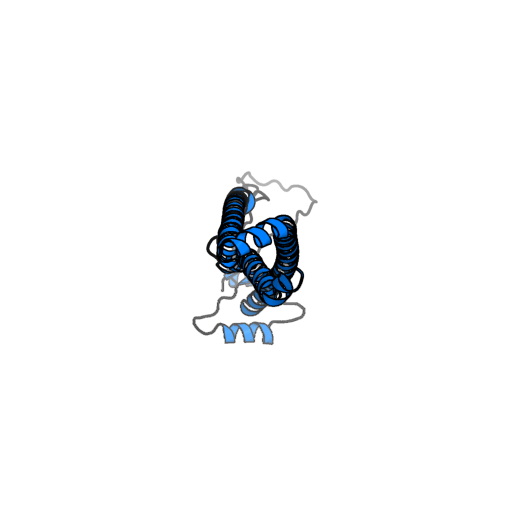M 1602 C CA . PRO A 1 204 ? -7.181 -2.609 10.021 1.00 83.19 204 PRO A CA 1
ATOM 1603 C C . PRO A 1 204 ? -6.421 -3.190 11.217 1.00 83.19 204 PRO A C 1
ATOM 1605 O O . PRO A 1 204 ? -6.966 -3.206 12.321 1.00 83.19 204 PRO A O 1
ATOM 1608 N N . LEU A 1 205 ? -5.155 -3.589 11.043 1.00 84.38 205 LEU A N 1
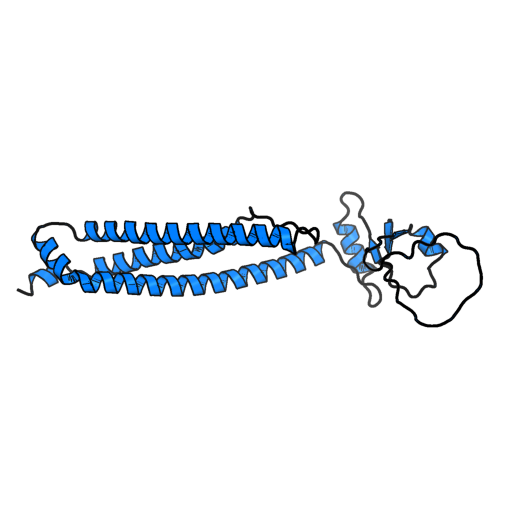ATOM 1609 C CA . LEU A 1 205 ? -4.313 -4.049 12.147 1.00 84.38 205 LEU A CA 1
ATOM 1610 C C . LEU A 1 205 ? -4.147 -2.961 13.220 1.00 84.38 205 LEU A C 1
ATOM 1612 O O . LEU A 1 205 ? -4.382 -3.222 14.400 1.00 84.38 205 LEU A O 1
ATOM 1616 N N . ALA A 1 206 ? -3.803 -1.732 12.826 1.00 81.75 206 ALA A N 1
ATOM 1617 C CA . ALA A 1 206 ? -3.648 -0.606 13.745 1.00 81.75 206 ALA A CA 1
ATOM 1618 C C . ALA A 1 206 ? -4.951 -0.275 14.491 1.00 81.75 206 ALA A C 1
ATOM 1620 O O . ALA A 1 206 ? -4.928 -0.005 15.696 1.00 81.75 206 ALA A O 1
ATOM 1621 N N . VAL A 1 207 ? -6.098 -0.345 13.807 1.00 80.25 207 VAL A N 1
ATOM 1622 C CA . VAL A 1 207 ? -7.415 -0.128 14.427 1.00 80.25 207 VAL A CA 1
ATOM 1623 C C . VAL A 1 207 ? -7.720 -1.216 15.461 1.00 80.25 207 VAL A C 1
ATOM 1625 O O . VAL A 1 207 ? -8.135 -0.895 16.576 1.00 80.25 207 VAL A O 1
ATOM 1628 N N . VAL A 1 208 ? -7.463 -2.490 15.146 1.00 80.44 208 VAL A N 1
ATOM 1629 C CA . VAL A 1 208 ? -7.670 -3.614 16.078 1.00 80.44 208 VAL A CA 1
ATOM 1630 C C . VAL A 1 208 ? -6.756 -3.501 17.300 1.00 80.44 208 VAL A C 1
ATOM 1632 O O . VAL A 1 208 ? -7.227 -3.641 18.434 1.00 80.44 208 VAL A O 1
ATOM 1635 N N . VAL A 1 209 ? -5.470 -3.191 17.099 1.00 81.00 209 VAL A N 1
ATOM 1636 C CA . VAL A 1 209 ? -4.500 -2.992 18.189 1.00 81.00 209 VAL A CA 1
ATOM 1637 C C . VAL A 1 209 ? -4.929 -1.830 19.084 1.00 81.00 209 VAL A C 1
ATOM 1639 O O . VAL A 1 209 ? -4.981 -1.980 20.306 1.00 81.00 209 VAL A O 1
ATOM 1642 N N . THR A 1 210 ? -5.314 -0.694 18.497 1.00 76.75 210 THR A N 1
ATOM 1643 C CA . THR A 1 210 ? -5.729 0.484 19.274 1.00 76.75 210 THR A CA 1
ATOM 1644 C C . THR A 1 210 ? -7.040 0.239 20.013 1.00 76.75 210 THR A C 1
ATOM 1646 O O . THR A 1 210 ? -7.170 0.606 21.181 1.00 76.75 210 THR A O 1
ATOM 1649 N N . SER A 1 211 ? -8.005 -0.434 19.384 1.00 70.94 211 SER A N 1
ATOM 1650 C CA . SER A 1 211 ? -9.263 -0.817 20.031 1.00 70.94 211 SER A CA 1
ATOM 1651 C C . SER A 1 211 ? -9.010 -1.722 21.239 1.00 70.94 211 SER A C 1
ATOM 1653 O O . SER A 1 211 ? -9.507 -1.457 22.332 1.00 70.94 211 SER A O 1
ATOM 1655 N N . THR A 1 212 ? -8.164 -2.740 21.076 1.00 75.00 212 THR A N 1
ATOM 1656 C CA . THR A 1 212 ? -7.801 -3.665 22.160 1.00 75.00 212 THR A CA 1
ATOM 1657 C C . THR A 1 212 ? -7.071 -2.935 23.293 1.00 75.00 212 THR A C 1
ATOM 1659 O O . THR A 1 212 ? -7.410 -3.105 24.465 1.00 75.00 212 THR A O 1
ATOM 1662 N N . GLY A 1 213 ? -6.107 -2.071 22.957 1.00 74.94 213 GLY A N 1
ATOM 1663 C CA . GLY A 1 213 ? -5.306 -1.327 23.931 1.00 74.94 213 GLY A CA 1
ATOM 1664 C C . GLY A 1 213 ? -6.100 -0.276 24.711 1.00 74.94 213 GLY A C 1
ATOM 1665 O O . GLY A 1 213 ? -5.966 -0.178 25.932 1.00 74.94 213 GLY A O 1
ATOM 1666 N N . THR A 1 214 ? -6.960 0.490 24.035 1.00 73.25 214 THR A N 1
ATOM 1667 C CA . THR A 1 214 ? -7.807 1.515 24.676 1.00 73.25 214 THR A CA 1
ATOM 1668 C C . THR A 1 214 ? -8.763 0.897 25.685 1.00 73.25 214 THR A C 1
ATOM 1670 O O . THR A 1 214 ? -8.887 1.392 26.806 1.00 73.25 214 THR A O 1
ATOM 1673 N N . ILE A 1 215 ? -9.367 -0.233 25.331 1.00 63.66 215 ILE A N 1
ATOM 1674 C CA . ILE A 1 215 ? -10.273 -0.965 26.211 1.00 63.66 215 ILE A CA 1
ATOM 1675 C C . ILE A 1 215 ? -9.530 -1.632 27.360 1.00 63.66 215 ILE A C 1
ATOM 1677 O O . ILE A 1 215 ? -9.976 -1.517 28.500 1.00 63.66 215 ILE A O 1
ATOM 1681 N N . GLY A 1 216 ? -8.377 -2.257 27.102 1.00 67.06 216 GLY A N 1
ATOM 1682 C CA . GLY A 1 216 ? -7.536 -2.829 28.156 1.00 67.06 216 GLY A CA 1
ATOM 1683 C C . GLY A 1 216 ? -7.116 -1.782 29.192 1.00 67.06 216 GLY A C 1
ATOM 1684 O O . GLY A 1 216 ? -7.257 -2.006 30.394 1.00 67.06 216 GLY A O 1
ATOM 1685 N N . ARG A 1 217 ? -6.693 -0.594 28.736 1.00 68.38 217 ARG A N 1
ATOM 1686 C CA . ARG A 1 217 ? -6.333 0.537 29.608 1.00 68.38 217 ARG A CA 1
ATOM 1687 C C . ARG A 1 217 ? -7.531 1.094 30.376 1.00 68.38 217 ARG A C 1
ATOM 1689 O O . ARG A 1 217 ? -7.388 1.497 31.528 1.00 68.38 217 ARG A O 1
ATOM 1696 N N . MET A 1 218 ? -8.703 1.152 29.747 1.00 63.22 218 MET A N 1
ATOM 1697 C CA . MET A 1 218 ? -9.922 1.598 30.419 1.00 63.22 218 MET A CA 1
ATOM 1698 C C . MET A 1 218 ? -10.342 0.608 31.511 1.00 63.22 218 MET A C 1
ATOM 1700 O O . MET A 1 218 ? -10.781 1.026 32.579 1.00 63.22 218 MET A O 1
ATOM 1704 N N . LEU A 1 219 ? -10.120 -0.688 31.279 1.00 61.94 219 LEU A N 1
ATOM 1705 C CA . LEU A 1 219 ? -10.394 -1.750 32.239 1.00 61.94 219 LEU A CA 1
ATOM 1706 C C . LEU A 1 219 ? -9.441 -1.731 33.434 1.00 61.94 219 LEU A C 1
ATOM 1708 O O . LEU A 1 219 ? -9.892 -1.842 34.569 1.00 61.94 219 LEU A O 1
ATOM 1712 N N . SER A 1 220 ? -8.140 -1.548 33.193 1.00 60.16 220 SER A N 1
ATOM 1713 C CA . SER A 1 220 ? -7.128 -1.516 34.258 1.00 60.16 220 SER A CA 1
ATOM 1714 C C . SER A 1 220 ? -7.269 -0.306 35.185 1.00 60.16 220 SER A C 1
ATOM 1716 O O . SER A 1 220 ? -6.670 -0.282 36.252 1.00 60.16 220 SER A O 1
ATOM 1718 N N . ARG A 1 221 ? -8.020 0.722 34.767 1.00 62.03 221 ARG A N 1
ATOM 1719 C CA . ARG A 1 221 ? -8.328 1.910 35.577 1.00 62.03 221 ARG A CA 1
ATOM 1720 C C . ARG A 1 221 ? -9.644 1.812 36.352 1.00 62.03 221 ARG A C 1
ATOM 1722 O O . ARG A 1 221 ? -9.966 2.739 37.089 1.00 62.03 221 ARG A O 1
ATOM 1729 N N . LEU A 1 222 ? -10.409 0.732 36.195 1.00 55.38 222 LEU A N 1
ATOM 1730 C CA . LEU A 1 222 ? -11.584 0.480 37.027 1.00 55.38 222 LEU A CA 1
ATOM 1731 C C . LEU A 1 222 ? -11.121 -0.181 38.318 1.00 55.38 222 LEU A C 1
ATOM 1733 O O . LEU A 1 222 ? -10.995 -1.400 38.376 1.00 55.38 222 LEU A O 1
ATOM 1737 N N . ASP A 1 223 ? -10.879 0.631 39.341 1.00 53.06 223 ASP A N 1
ATOM 1738 C CA . ASP A 1 223 ? -10.546 0.128 40.666 1.00 53.06 223 ASP A CA 1
ATOM 1739 C C . ASP A 1 223 ? -11.821 -0.450 41.310 1.00 53.06 223 ASP A C 1
ATOM 1741 O O . ASP A 1 223 ? -12.764 0.311 41.573 1.00 53.06 223 ASP A O 1
ATOM 1745 N N . PRO A 1 224 ? -11.920 -1.777 41.525 1.00 54.62 224 PRO A N 1
ATOM 1746 C CA . PRO A 1 224 ? -13.134 -2.409 42.044 1.00 54.62 224 PRO A CA 1
ATOM 1747 C C . PRO A 1 224 ? -13.516 -1.879 43.434 1.00 54.62 224 PRO A C 1
ATOM 1749 O O . PRO A 1 224 ? -14.697 -1.864 43.775 1.00 54.62 224 PRO A O 1
ATOM 1752 N N . VAL A 1 225 ? -12.537 -1.375 44.190 1.00 51.31 225 VAL A N 1
ATOM 1753 C CA . VAL A 1 225 ? -12.702 -0.826 45.543 1.00 51.31 225 VAL A CA 1
ATOM 1754 C C . VAL A 1 225 ? -13.431 0.527 45.532 1.00 51.31 225 VAL A C 1
ATOM 1756 O O . VAL A 1 225 ? -14.355 0.731 46.316 1.00 51.31 225 VAL A O 1
ATOM 1759 N N . SER A 1 226 ? -13.140 1.404 44.562 1.00 54.16 226 SER A N 1
ATOM 1760 C CA . SER A 1 226 ? -13.776 2.735 44.447 1.00 54.16 226 SER A CA 1
ATOM 1761 C C . SER A 1 226 ? -15.283 2.700 44.141 1.00 54.16 226 SER A C 1
ATOM 1763 O O . SER A 1 226 ? -15.997 3.681 44.339 1.00 54.16 226 SER A O 1
ATOM 1765 N N . ILE A 1 227 ? -15.780 1.561 43.650 1.00 53.72 227 ILE A N 1
ATOM 1766 C CA . ILE A 1 227 ? -17.199 1.338 43.336 1.00 53.72 227 ILE A CA 1
ATOM 1767 C C . ILE A 1 227 ? -17.977 0.859 44.570 1.00 53.72 227 ILE A C 1
ATOM 1769 O O . ILE A 1 227 ? -19.192 1.048 44.624 1.00 53.72 227 ILE A O 1
ATOM 1773 N N . VAL A 1 228 ? -17.292 0.280 45.560 1.00 54.00 228 VAL A N 1
ATOM 1774 C CA . VAL A 1 228 ? -17.900 -0.203 46.808 1.00 54.00 228 VAL A CA 1
ATOM 1775 C C . VAL A 1 228 ? -17.945 0.898 47.874 1.00 54.00 228 VAL A C 1
ATOM 1777 O O . VAL A 1 228 ? -18.942 0.996 48.575 1.00 54.00 228 VAL A O 1
ATOM 1780 N N . GLU A 1 229 ? -16.944 1.781 47.947 1.00 43.44 229 GLU A N 1
ATOM 1781 C CA . GLU A 1 229 ? -16.874 2.846 48.971 1.00 43.44 229 GLU A CA 1
ATOM 1782 C C . GLU A 1 229 ? -17.807 4.049 48.745 1.00 43.44 229 GLU A C 1
ATOM 1784 O O . GLU A 1 229 ? -17.934 4.902 49.618 1.00 43.44 229 GLU A O 1
ATOM 1789 N N . ARG A 1 230 ? -18.481 4.155 47.591 1.00 51.06 230 ARG A N 1
ATOM 1790 C CA . ARG A 1 230 ? -19.404 5.274 47.313 1.00 51.06 230 ARG A CA 1
ATOM 1791 C C . ARG A 1 230 ? -20.845 5.023 47.791 1.00 51.06 230 ARG A C 1
ATOM 1793 O O . ARG A 1 230 ? -21.752 5.723 47.337 1.00 51.06 230 ARG A O 1
ATOM 1800 N N . ARG A 1 231 ? -21.066 4.025 48.651 1.00 48.25 231 ARG A N 1
ATOM 1801 C CA . ARG A 1 231 ? -22.341 3.766 49.335 1.00 48.25 231 ARG A CA 1
ATOM 1802 C C . ARG A 1 231 ? -22.172 3.818 50.841 1.00 48.25 231 ARG A C 1
ATOM 1804 O O . ARG A 1 231 ? -21.204 3.205 51.330 1.00 48.25 231 ARG A O 1
#

Radius of gyration: 33.61 Å; chains: 1; bounding box: 62×36×111 Å